Protein AF-A0A3M1T7G8-F1 (afdb_monomer_lite)

pLDDT: mean 71.87, std 20.93, range [31.81, 97.62]

Sequence (294 aa):
MRSPRRSRRKVFRPEETTWCVELLGERSGLFFYRYQRLRVERNGKRAWVREFSLRIDYDEDLRPTTKPRRLVRQRGRRLSPEEADAFWASLCALRLHRLADHQPCLDHVDPTALDPCRDAEGVPIAVLTGEEGPACLTLRAGRTGQGPQKRIVVERFRSPGPLRSTRKAPLASAVALIEPGLREAAAFNYRRSRPFLDTSAEFERLKRLNFLNLREFERRSLEALGALRDPAAVPFLTAELFAPDPQVRLQALEGLARIGYGPAASDVELVIDDEDPEVRERAREVLELLSDRV

Structure (mmCIF, N/CA/C/O backbone):
data_AF-A0A3M1T7G8-F1
#
_entry.id   AF-A0A3M1T7G8-F1
#
loop_
_atom_site.group_PDB
_atom_site.id
_atom_site.type_symbol
_atom_site.label_atom_id
_atom_site.label_alt_id
_atom_site.label_comp_id
_atom_site.label_asym_id
_atom_site.label_entity_id
_atom_site.label_seq_id
_atom_site.pdbx_PDB_ins_code
_atom_site.Cartn_x
_atom_site.Cartn_y
_atom_site.Cartn_z
_atom_site.occupancy
_atom_site.B_iso_or_equiv
_atom_site.auth_seq_id
_atom_site.auth_comp_id
_atom_site.auth_asym_id
_atom_site.auth_atom_id
_atom_site.pdbx_PDB_model_num
ATOM 1 N N . MET A 1 1 ? -53.310 11.570 2.479 1.00 36.12 1 MET A N 1
ATOM 2 C CA . MET A 1 1 ? -51.872 11.794 2.753 1.00 36.12 1 MET A CA 1
ATOM 3 C C . MET A 1 1 ? -51.358 10.686 3.666 1.00 36.12 1 MET A C 1
ATOM 5 O O . MET A 1 1 ? -51.711 10.664 4.836 1.00 36.12 1 MET A O 1
ATOM 9 N N . ARG A 1 2 ? -50.601 9.714 3.138 1.00 33.09 2 ARG A N 1
ATOM 10 C CA . ARG A 1 2 ? -49.918 8.694 3.953 1.00 33.09 2 ARG A CA 1
ATOM 11 C C . ARG A 1 2 ? -48.498 9.185 4.226 1.00 33.09 2 ARG A C 1
ATOM 13 O O . ARG A 1 2 ? -47.730 9.366 3.288 1.00 33.09 2 ARG A O 1
ATOM 20 N N . SER A 1 3 ? -48.169 9.427 5.491 1.00 31.92 3 SER A N 1
ATOM 21 C CA . SER A 1 3 ? -46.819 9.797 5.925 1.00 31.92 3 SER A CA 1
ATOM 22 C C . SER A 1 3 ? -45.811 8.709 5.519 1.00 31.92 3 SER A C 1
ATOM 24 O O . SER A 1 3 ? -46.122 7.522 5.677 1.00 31.92 3 SER A O 1
ATOM 26 N N . PRO A 1 4 ? -44.605 9.051 5.030 1.00 38.22 4 PRO A N 1
ATOM 27 C CA . PRO A 1 4 ? -43.628 8.038 4.673 1.00 38.22 4 PRO A CA 1
ATOM 28 C C . PRO A 1 4 ? -43.104 7.390 5.955 1.00 38.22 4 PRO A C 1
ATOM 30 O O . PRO A 1 4 ? -42.576 8.063 6.845 1.00 38.22 4 PRO A O 1
ATOM 33 N N . ARG A 1 5 ? -43.254 6.065 6.058 1.00 36.28 5 ARG A N 1
ATOM 34 C CA . ARG A 1 5 ? -42.622 5.253 7.101 1.00 36.28 5 ARG A CA 1
ATOM 35 C C . ARG A 1 5 ? -41.110 5.464 7.010 1.00 36.28 5 ARG A C 1
ATOM 37 O O . ARG A 1 5 ? -40.461 4.909 6.128 1.00 36.28 5 ARG A O 1
ATOM 44 N N . ARG A 1 6 ? -40.543 6.252 7.932 1.00 36.59 6 ARG A N 1
ATOM 45 C CA . ARG A 1 6 ? -39.097 6.281 8.184 1.00 36.59 6 ARG A CA 1
ATOM 46 C C . ARG A 1 6 ? -38.661 4.854 8.504 1.00 36.59 6 ARG A C 1
ATOM 48 O O . ARG A 1 6 ? -38.905 4.360 9.603 1.00 36.59 6 ARG A O 1
ATOM 55 N N . SER A 1 7 ? -38.048 4.196 7.523 1.00 35.84 7 SER A N 1
ATOM 56 C CA . SER A 1 7 ? -37.282 2.971 7.715 1.00 35.84 7 SER A CA 1
ATOM 57 C C . SER A 1 7 ? -36.349 3.188 8.909 1.00 35.84 7 SER A C 1
ATOM 59 O O . SER A 1 7 ? -35.447 4.028 8.865 1.00 35.84 7 SER A O 1
ATOM 61 N N . ARG A 1 8 ? -36.619 2.499 10.027 1.00 36.28 8 ARG A N 1
ATOM 62 C CA . ARG A 1 8 ? -35.709 2.448 11.175 1.00 36.28 8 ARG A CA 1
ATOM 63 C C . ARG A 1 8 ? -34.457 1.707 10.702 1.00 36.28 8 ARG A C 1
ATOM 65 O O . ARG A 1 8 ? -34.375 0.490 10.843 1.00 36.28 8 ARG A O 1
ATOM 72 N N . ARG A 1 9 ? -33.498 2.432 10.112 1.00 37.41 9 ARG A N 1
ATOM 73 C CA . ARG A 1 9 ? -32.144 1.927 9.844 1.00 37.41 9 ARG A CA 1
ATOM 74 C C . ARG A 1 9 ? -31.623 1.332 11.159 1.00 37.41 9 ARG A C 1
ATOM 76 O O . ARG A 1 9 ? -31.528 2.049 12.155 1.00 37.41 9 ARG A O 1
ATOM 83 N N . LYS A 1 10 ? -31.362 0.017 11.185 1.00 38.38 10 LYS A N 1
ATOM 84 C CA . LYS A 1 10 ? -30.794 -0.686 12.346 1.00 38.38 10 LYS A CA 1
ATOM 85 C C . LYS A 1 10 ? -29.513 0.045 12.759 1.00 38.38 10 LYS A C 1
ATOM 87 O O . LYS A 1 10 ? -28.545 0.078 12.006 1.00 38.38 10 LYS A O 1
ATOM 92 N N . VAL A 1 11 ? -29.533 0.684 13.928 1.00 41.97 11 VAL A N 1
ATOM 93 C CA . VAL A 1 11 ? -28.362 1.362 14.494 1.00 41.97 11 VAL A CA 1
ATOM 94 C C . VAL A 1 11 ? -27.320 0.288 14.788 1.00 41.97 11 VAL A C 1
ATOM 96 O O . VAL A 1 11 ? -27.595 -0.636 15.549 1.00 41.97 11 VAL A O 1
ATOM 99 N N . PHE A 1 12 ? -26.144 0.394 14.169 1.00 41.00 12 PHE A N 1
ATOM 100 C CA . PHE A 1 12 ? -25.001 -0.467 14.462 1.00 41.00 12 PHE A CA 1
ATOM 101 C C . PHE A 1 12 ? -24.654 -0.341 15.954 1.00 41.00 12 PHE A C 1
ATOM 103 O O . PHE A 1 12 ? -24.199 0.712 16.400 1.00 41.00 12 PHE A O 1
ATOM 110 N N . ARG A 1 13 ? -24.929 -1.397 16.725 1.00 48.00 13 ARG A N 1
ATOM 111 C CA . ARG A 1 13 ? -24.520 -1.563 18.122 1.00 48.00 13 ARG A CA 1
ATOM 112 C C . ARG A 1 13 ? -23.612 -2.791 18.168 1.00 48.00 13 ARG A C 1
ATOM 114 O O . ARG A 1 13 ? -24.138 -3.897 18.261 1.00 48.00 13 ARG A O 1
ATOM 121 N N . PRO A 1 14 ? -22.289 -2.648 18.002 1.00 51.44 14 PRO A N 1
ATOM 122 C CA . PRO A 1 14 ? -21.410 -3.769 18.285 1.00 51.44 14 PRO A CA 1
ATOM 123 C C . PRO A 1 14 ? -21.582 -4.111 19.765 1.00 51.44 14 PRO A C 1
ATOM 125 O O . PRO A 1 14 ? -21.758 -3.214 20.590 1.00 51.44 14 PRO A O 1
ATOM 128 N N . GLU A 1 15 ? -21.575 -5.397 20.098 1.00 54.56 15 GLU A N 1
ATOM 129 C CA . GLU A 1 15 ? -21.442 -5.821 21.490 1.00 54.56 15 GLU A CA 1
ATOM 130 C C . GLU A 1 15 ? -20.214 -5.095 22.063 1.00 54.56 15 GLU A C 1
ATOM 132 O O . GLU A 1 15 ? -19.133 -5.182 21.476 1.00 54.56 15 GLU A O 1
ATOM 137 N N . GLU A 1 16 ? -20.374 -4.326 23.149 1.00 57.41 16 GLU A N 1
ATOM 138 C CA . GLU A 1 16 ? -19.364 -3.373 23.667 1.00 57.41 16 GLU A CA 1
ATOM 139 C C . GLU A 1 16 ? -17.980 -4.011 23.893 1.00 57.41 16 GLU A C 1
ATOM 141 O O . GLU A 1 16 ? -16.946 -3.339 23.922 1.00 57.41 16 GLU A O 1
ATOM 146 N N . THR A 1 17 ? -17.953 -5.338 23.989 1.00 62.91 17 THR A N 1
ATOM 147 C CA . THR A 1 17 ? -16.773 -6.146 24.240 1.00 62.91 17 THR A CA 1
ATOM 148 C C . THR A 1 17 ? -16.073 -6.689 22.993 1.00 62.91 17 THR A C 1
ATOM 150 O O . THR A 1 17 ? -14.941 -7.142 23.132 1.00 62.91 17 THR A O 1
ATOM 153 N N . THR A 1 18 ? -16.673 -6.684 21.795 1.00 74.19 18 THR A N 1
ATOM 154 C CA . THR A 1 18 ? -16.022 -7.257 20.597 1.00 74.19 18 THR A CA 1
ATOM 155 C C . THR A 1 18 ? -16.211 -6.402 19.351 1.00 74.19 18 THR A C 1
ATOM 157 O O . THR A 1 18 ? -17.294 -6.349 18.765 1.00 74.19 18 THR A O 1
ATOM 160 N N . TRP A 1 19 ? -15.123 -5.779 18.903 1.00 76.38 19 TRP A N 1
ATOM 161 C CA . TRP A 1 19 ? -15.112 -4.921 17.724 1.00 76.38 19 TRP A CA 1
ATOM 162 C C . TRP A 1 19 ? -13.719 -4.833 17.100 1.00 76.38 19 TRP A C 1
ATOM 164 O O . TRP A 1 19 ? -12.698 -5.032 17.757 1.00 76.38 19 TRP A O 1
ATOM 174 N N . CYS A 1 20 ? -13.682 -4.502 15.813 1.00 78.69 20 CYS A N 1
ATOM 175 C CA . CYS A 1 20 ? -12.462 -4.148 15.095 1.00 78.69 20 CYS A CA 1
ATOM 176 C C . CYS A 1 20 ? -12.681 -2.827 14.368 1.00 78.69 20 CYS A C 1
ATOM 178 O O . CYS A 1 20 ? -13.705 -2.637 13.707 1.00 78.69 20 CYS A O 1
ATOM 180 N N . VAL A 1 21 ? -11.694 -1.947 14.495 1.00 76.62 21 VAL A N 1
ATOM 181 C CA . VAL A 1 21 ? -11.616 -0.648 13.849 1.00 76.62 21 VAL A CA 1
ATOM 182 C C . VAL A 1 21 ? -10.335 -0.607 13.031 1.00 76.62 21 VAL A C 1
ATOM 184 O O . VAL A 1 21 ? -9.241 -0.663 13.587 1.00 76.62 21 VAL A O 1
ATOM 187 N N . GLU A 1 22 ? -10.459 -0.509 11.714 1.00 75.19 22 GLU A N 1
ATOM 188 C CA . GLU A 1 22 ? -9.316 -0.243 10.835 1.00 75.19 22 GLU A CA 1
ATOM 189 C C . GLU A 1 22 ? -9.391 1.195 10.346 1.00 75.19 22 GLU A C 1
ATOM 191 O O . GLU A 1 22 ? -10.436 1.618 9.864 1.00 75.19 22 GLU A O 1
ATOM 196 N N . LEU A 1 23 ? -8.289 1.922 10.491 1.00 75.12 23 LEU A N 1
ATOM 197 C CA . LEU A 1 23 ? -8.084 3.283 10.023 1.00 75.12 23 LEU A CA 1
ATOM 198 C C . LEU A 1 23 ? -6.926 3.254 9.039 1.00 75.12 23 LEU A C 1
ATOM 200 O O . LEU A 1 23 ? -5.806 2.900 9.413 1.00 75.12 23 LEU A O 1
ATOM 204 N N . LEU A 1 24 ? -7.201 3.599 7.791 1.00 74.62 24 LEU A N 1
ATOM 205 C CA . LEU A 1 24 ? -6.161 3.787 6.784 1.00 74.62 24 LEU A CA 1
ATOM 206 C C . LEU A 1 24 ? -5.876 5.280 6.646 1.00 74.62 24 LEU A C 1
ATOM 208 O O . LEU A 1 24 ? -6.757 6.090 6.908 1.00 74.62 24 LEU A O 1
ATOM 212 N N . GLY A 1 25 ? -4.657 5.645 6.283 1.00 73.25 25 GLY A N 1
ATOM 213 C CA . GLY A 1 25 ? -4.268 7.026 6.057 1.00 73.25 25 GLY A CA 1
ATOM 214 C C . GLY A 1 25 ? -3.110 7.092 5.079 1.00 73.25 25 GLY A C 1
ATOM 215 O O . GLY A 1 25 ? -2.136 6.352 5.209 1.00 73.25 25 GLY A O 1
ATOM 216 N N . GLU A 1 26 ? -3.218 7.995 4.119 1.00 72.75 26 GLU A N 1
ATOM 217 C CA . GLU A 1 26 ? -2.236 8.197 3.064 1.00 72.75 26 GLU A CA 1
ATOM 218 C C . GLU A 1 26 ? -1.839 9.668 3.018 1.00 72.75 26 GLU A C 1
ATOM 220 O O . GLU A 1 26 ? -2.679 10.565 3.112 1.00 72.75 26 GLU A O 1
ATOM 225 N N . ARG A 1 27 ? -0.534 9.921 2.945 1.00 72.62 27 ARG A N 1
ATOM 226 C CA . ARG A 1 27 ? 0.031 11.264 2.868 1.00 72.62 27 ARG A CA 1
ATOM 227 C C . ARG A 1 27 ? 1.165 11.258 1.867 1.00 72.62 27 ARG A C 1
ATOM 229 O O . ARG A 1 27 ? 2.141 10.534 2.057 1.00 72.62 27 ARG A O 1
ATOM 236 N N . SER A 1 28 ? 1.056 12.106 0.864 1.00 72.44 28 SER A N 1
ATOM 237 C CA . SER A 1 28 ? 2.130 12.402 -0.068 1.00 72.44 28 SER A CA 1
ATOM 238 C C . SER A 1 28 ? 2.531 13.865 0.078 1.00 72.44 28 SER A C 1
ATOM 240 O O . SER A 1 28 ? 1.752 14.725 0.485 1.00 72.44 28 SER A O 1
ATOM 242 N N . GLY A 1 29 ? 3.793 14.136 -0.192 1.00 71.56 29 GLY A N 1
ATOM 243 C CA . GLY A 1 29 ? 4.337 15.470 -0.360 1.00 71.56 29 GLY A CA 1
ATOM 244 C C . GLY A 1 29 ? 5.420 15.415 -1.425 1.00 71.56 29 GLY A C 1
ATOM 245 O O . GLY A 1 29 ? 5.751 14.340 -1.918 1.00 71.56 29 GLY A O 1
ATOM 246 N N . LEU A 1 30 ? 6.007 16.567 -1.745 1.00 74.69 30 LEU A N 1
ATOM 247 C CA . LEU A 1 30 ? 6.987 16.681 -2.831 1.00 74.69 30 LEU A CA 1
ATOM 248 C C . LEU A 1 30 ? 8.149 15.672 -2.724 1.00 74.69 30 LEU A C 1
ATOM 250 O O . LEU A 1 30 ? 8.584 15.133 -3.731 1.00 74.69 30 LEU A O 1
ATOM 254 N N . PHE A 1 31 ? 8.605 15.383 -1.500 1.00 83.94 31 PHE A N 1
ATOM 255 C CA . PHE A 1 31 ? 9.757 14.510 -1.235 1.00 83.94 31 PHE A CA 1
ATOM 256 C C . PHE A 1 31 ? 9.443 13.338 -0.311 1.00 83.94 31 PHE A C 1
ATOM 258 O O . PHE A 1 31 ? 10.353 12.731 0.258 1.00 83.94 31 PHE A O 1
ATOM 265 N N . PHE A 1 32 ? 8.168 13.005 -0.109 1.00 84.88 32 PHE A N 1
ATOM 266 C CA . PHE A 1 32 ? 7.839 11.824 0.680 1.00 84.88 32 PHE A CA 1
ATOM 267 C C . PHE A 1 32 ? 6.486 11.229 0.323 1.00 84.88 32 PHE A C 1
ATOM 269 O O . PHE A 1 32 ? 5.533 11.914 -0.038 1.00 84.88 32 PHE A O 1
ATOM 276 N N . TYR A 1 33 ? 6.390 9.936 0.573 1.00 86.12 33 TYR A N 1
ATOM 277 C CA . TYR A 1 33 ? 5.164 9.179 0.609 1.00 86.12 33 TYR A CA 1
ATOM 278 C C . TYR A 1 33 ? 5.061 8.439 1.942 1.00 86.12 33 TYR A C 1
ATOM 280 O O . TYR A 1 33 ? 6.033 7.867 2.448 1.00 86.12 33 TYR A O 1
ATOM 288 N N . ARG A 1 34 ? 3.869 8.437 2.533 1.00 84.31 34 ARG A N 1
ATOM 289 C CA . ARG A 1 34 ? 3.562 7.653 3.722 1.00 84.31 34 ARG A CA 1
ATOM 290 C C . ARG A 1 34 ? 2.154 7.091 3.646 1.00 84.31 34 ARG A C 1
ATOM 292 O O . ARG A 1 34 ? 1.178 7.829 3.739 1.00 84.31 34 ARG A O 1
ATOM 299 N N . TYR A 1 35 ? 2.079 5.772 3.681 1.00 85.44 35 TYR A N 1
ATOM 300 C CA . TYR A 1 35 ? 0.870 5.045 4.021 1.00 85.44 35 TYR A CA 1
ATOM 301 C C . TYR A 1 35 ? 0.940 4.550 5.468 1.00 85.44 35 TYR A C 1
ATOM 303 O O . TYR A 1 35 ? 1.995 4.151 5.982 1.00 85.44 35 TYR A O 1
ATOM 311 N N . GLN A 1 36 ? -0.195 4.602 6.151 1.00 82.19 36 GLN A N 1
ATOM 312 C CA . GLN A 1 36 ? -0.376 4.149 7.518 1.00 82.19 36 GLN A CA 1
ATOM 313 C C . GLN A 1 36 ? -1.685 3.372 7.618 1.00 82.19 36 GLN A C 1
ATOM 315 O O . GLN A 1 36 ? -2.751 3.867 7.268 1.00 82.19 36 GLN A O 1
ATOM 320 N N . ARG A 1 37 ? -1.615 2.179 8.197 1.00 85.19 37 ARG A N 1
ATOM 321 C CA . ARG A 1 37 ? -2.776 1.430 8.656 1.00 85.19 37 ARG A CA 1
ATOM 322 C C . ARG A 1 37 ? -2.703 1.232 10.152 1.00 85.19 37 ARG A C 1
ATOM 324 O O . ARG A 1 37 ? -1.784 0.588 10.649 1.00 85.19 37 ARG A O 1
ATOM 331 N N . LEU A 1 38 ? -3.724 1.701 10.849 1.00 82.56 38 LEU A N 1
ATOM 332 C CA . LEU A 1 38 ? -3.941 1.453 12.261 1.00 82.56 38 LEU A CA 1
ATOM 333 C C . LEU A 1 38 ? -5.126 0.502 12.429 1.00 82.56 38 LEU A C 1
ATOM 335 O O . LEU A 1 38 ? -6.242 0.808 12.021 1.00 82.56 38 LEU A O 1
ATOM 339 N N . ARG A 1 39 ? -4.900 -0.652 13.045 1.00 85.25 39 ARG A N 1
ATOM 340 C CA . ARG A 1 39 ? -5.943 -1.629 13.362 1.00 85.25 39 ARG A CA 1
ATOM 341 C C . ARG A 1 39 ? -6.072 -1.753 14.870 1.00 85.25 39 ARG A C 1
ATOM 343 O O . ARG A 1 39 ? -5.137 -2.199 15.532 1.00 85.25 39 ARG A O 1
ATOM 350 N N . VAL A 1 40 ? -7.222 -1.352 15.395 1.00 85.81 40 VAL A N 1
ATOM 351 C CA . VAL A 1 40 ? -7.576 -1.416 16.814 1.00 85.81 40 VAL A CA 1
ATOM 352 C C . VAL A 1 40 ? -8.640 -2.481 16.990 1.00 85.81 40 VAL A C 1
ATOM 354 O O . VAL A 1 40 ? -9.692 -2.428 16.359 1.00 85.81 40 VAL A O 1
ATOM 357 N N . GLU A 1 41 ? -8.374 -3.461 17.838 1.00 86.38 41 GLU A N 1
ATOM 358 C CA . GLU A 1 41 ? -9.268 -4.597 18.027 1.00 86.38 41 GLU A CA 1
ATOM 359 C C . GLU A 1 41 ? -9.523 -4.822 19.505 1.00 86.38 41 GLU A C 1
ATOM 361 O O . GLU A 1 41 ? -8.607 -4.732 20.324 1.00 86.38 41 GLU A O 1
ATOM 366 N N . ARG A 1 42 ? -10.765 -5.171 19.828 1.00 84.94 42 ARG A N 1
ATOM 367 C CA . ARG A 1 42 ? -11.187 -5.613 21.150 1.00 84.94 42 ARG A CA 1
ATOM 368 C C . ARG A 1 42 ? -11.903 -6.950 21.040 1.00 84.94 42 ARG A C 1
ATOM 370 O O . ARG A 1 42 ? -12.743 -7.146 20.165 1.00 84.94 42 ARG A O 1
ATOM 377 N N . ASN A 1 43 ? -11.573 -7.864 21.945 1.00 85.06 43 ASN A N 1
ATOM 378 C CA . ASN A 1 43 ? -12.248 -9.142 22.138 1.00 85.06 43 ASN A CA 1
ATOM 379 C C . ASN A 1 43 ? -12.362 -9.422 23.642 1.00 85.06 43 ASN A C 1
ATOM 381 O O . ASN A 1 43 ? -11.381 -9.761 24.317 1.00 85.06 43 ASN A O 1
ATOM 385 N N . GLY A 1 44 ? -13.559 -9.237 24.188 1.00 80.62 44 GLY A N 1
ATOM 386 C CA . GLY A 1 44 ? -13.792 -9.262 25.624 1.00 80.62 44 GLY A CA 1
ATOM 387 C C . GLY A 1 44 ? -13.029 -8.146 26.346 1.00 80.62 44 GLY A C 1
ATOM 388 O O . GLY A 1 44 ? -13.111 -6.961 26.019 1.00 80.62 44 GLY A O 1
ATOM 389 N N . LYS A 1 45 ? -12.235 -8.563 27.337 1.00 80.38 45 LYS A N 1
ATOM 390 C CA . LYS A 1 45 ? -11.351 -7.697 28.137 1.00 80.38 45 LYS A CA 1
ATOM 391 C C . LYS A 1 45 ? -9.992 -7.424 27.478 1.00 80.38 45 LYS A C 1
ATOM 393 O O . LYS A 1 45 ? -9.155 -6.742 28.062 1.00 80.38 45 LYS A O 1
ATOM 398 N N . ARG A 1 46 ? -9.711 -8.022 26.316 1.00 85.31 46 ARG A N 1
ATOM 399 C CA . ARG A 1 46 ? -8.428 -7.863 25.620 1.00 85.31 46 ARG A CA 1
ATOM 400 C C . ARG A 1 46 ? -8.602 -6.866 24.488 1.00 85.31 46 ARG A C 1
ATOM 402 O O . ARG A 1 46 ? -9.465 -7.069 23.642 1.00 85.31 46 ARG A O 1
ATOM 409 N N . ALA A 1 47 ? -7.757 -5.844 24.457 1.00 88.44 47 ALA A N 1
ATOM 410 C CA . ALA A 1 47 ? -7.691 -4.891 23.363 1.00 88.44 47 ALA A CA 1
ATOM 411 C C . ALA A 1 47 ? -6.240 -4.672 22.935 1.00 88.44 47 ALA A C 1
ATOM 413 O O . ALA A 1 47 ? -5.321 -4.718 23.757 1.00 88.44 47 ALA A O 1
ATOM 414 N N . TRP A 1 48 ? -6.021 -4.467 21.644 1.00 89.31 48 TRP A N 1
ATOM 415 C CA . TRP A 1 48 ? -4.708 -4.161 21.094 1.00 89.31 48 TRP A CA 1
ATOM 416 C C . TRP A 1 48 ? -4.831 -3.227 19.905 1.00 89.31 48 TRP A C 1
ATOM 418 O O . TRP A 1 48 ? -5.862 -3.150 19.240 1.00 89.31 48 TRP A O 1
ATOM 428 N N . VAL A 1 49 ? -3.733 -2.542 19.625 1.00 88.19 49 VAL A N 1
ATOM 429 C CA . VAL A 1 49 ? -3.561 -1.741 18.424 1.00 88.19 49 VAL A CA 1
ATOM 430 C C . VAL A 1 49 ? -2.325 -2.223 17.675 1.00 88.19 49 VAL A C 1
ATOM 432 O O . VAL A 1 49 ? -1.306 -2.554 18.287 1.00 88.19 49 VAL A O 1
ATOM 435 N N . ARG A 1 50 ? -2.428 -2.285 16.348 1.00 87.31 50 ARG A N 1
ATOM 436 C CA . ARG A 1 50 ? -1.338 -2.590 15.419 1.00 87.31 50 ARG A CA 1
ATOM 437 C C . ARG A 1 50 ? -1.238 -1.484 14.381 1.00 87.31 50 ARG A C 1
ATOM 439 O O . ARG A 1 50 ? -2.248 -1.081 13.815 1.00 87.31 50 ARG A O 1
ATOM 446 N N . GLU A 1 51 ? -0.026 -1.020 14.135 1.00 86.94 51 GLU A N 1
ATOM 447 C CA . GLU A 1 51 ? 0.315 -0.076 13.078 1.00 86.94 51 GLU A CA 1
ATOM 448 C C . GLU A 1 51 ? 1.151 -0.805 12.026 1.00 86.94 51 GLU A C 1
ATOM 450 O O . GLU A 1 51 ? 2.157 -1.428 12.364 1.00 86.94 51 GLU A O 1
ATOM 455 N N . PHE A 1 52 ? 0.757 -0.684 10.763 1.00 89.12 52 PHE A N 1
ATOM 456 C CA . PHE A 1 52 ? 1.625 -0.877 9.609 1.00 89.12 52 PHE A CA 1
ATOM 457 C C . PHE A 1 52 ? 1.887 0.496 8.991 1.00 89.12 52 PHE A C 1
ATOM 459 O O . PHE A 1 52 ? 0.959 1.289 8.838 1.00 89.12 52 PHE A O 1
ATOM 466 N N . SER A 1 53 ? 3.130 0.791 8.630 1.00 87.88 53 SER A N 1
ATOM 467 C CA . SER A 1 53 ? 3.463 1.997 7.883 1.00 87.88 53 SER A CA 1
ATOM 468 C C . SER A 1 53 ? 4.477 1.688 6.796 1.00 87.88 53 SER A C 1
ATOM 470 O O . SER A 1 53 ? 5.534 1.123 7.078 1.00 87.88 53 SER A O 1
ATOM 472 N N . LEU A 1 54 ? 4.140 2.109 5.581 1.00 90.44 54 LEU A N 1
ATOM 473 C CA . LEU A 1 54 ? 5.031 2.179 4.434 1.00 90.44 54 LEU A CA 1
ATOM 474 C C . LEU A 1 54 ? 5.473 3.638 4.293 1.00 90.44 54 LEU A C 1
ATOM 476 O O . LEU A 1 54 ? 4.626 4.532 4.267 1.00 90.44 54 LEU A O 1
ATOM 480 N N . ARG A 1 55 ? 6.781 3.891 4.251 1.00 91.12 55 ARG A N 1
ATOM 481 C CA . ARG A 1 55 ? 7.344 5.232 4.076 1.00 91.12 55 ARG A CA 1
ATOM 482 C C . ARG A 1 55 ? 8.446 5.209 3.032 1.00 91.12 55 ARG A C 1
ATOM 484 O O . ARG A 1 55 ? 9.352 4.386 3.129 1.00 91.12 55 ARG A O 1
ATOM 491 N N . ILE A 1 56 ? 8.381 6.159 2.109 1.00 92.25 56 ILE A N 1
ATOM 492 C CA . ILE A 1 56 ? 9.411 6.419 1.110 1.00 92.25 56 ILE A CA 1
ATOM 493 C C . ILE A 1 56 ? 9.715 7.914 1.164 1.00 92.25 56 ILE A C 1
ATOM 495 O O . ILE A 1 56 ? 8.813 8.741 1.147 1.00 92.25 56 ILE A O 1
ATOM 499 N N . ASP A 1 57 ? 10.982 8.246 1.308 1.00 92.81 57 ASP A N 1
ATOM 500 C CA . ASP A 1 57 ? 11.533 9.595 1.286 1.00 92.81 57 ASP A CA 1
ATOM 501 C C . ASP A 1 57 ? 12.383 9.715 0.014 1.00 92.81 57 ASP A C 1
ATOM 503 O O . ASP A 1 57 ? 13.049 8.741 -0.359 1.00 92.81 57 ASP A O 1
ATOM 507 N N . TYR A 1 58 ? 12.371 10.886 -0.617 1.00 91.88 58 TYR A N 1
ATOM 508 C CA . TYR A 1 58 ? 13.052 11.172 -1.881 1.00 91.88 58 TYR A CA 1
ATOM 509 C C . TYR A 1 58 ? 14.060 12.316 -1.722 1.00 91.88 58 TYR A C 1
ATOM 511 O O . TYR A 1 58 ? 13.961 13.102 -0.776 1.00 91.88 58 TYR A O 1
ATOM 519 N N . ASP A 1 59 ? 15.039 12.384 -2.619 1.00 93.31 59 ASP A N 1
ATOM 520 C CA . ASP A 1 59 ? 15.892 13.563 -2.800 1.00 93.31 59 ASP A CA 1
ATOM 521 C C . ASP A 1 59 ? 15.298 14.538 -3.838 1.00 93.31 59 ASP A C 1
ATOM 523 O O . ASP A 1 59 ? 14.160 14.378 -4.286 1.00 93.31 59 ASP A O 1
ATOM 527 N N . GLU A 1 60 ? 16.055 15.582 -4.182 1.00 92.38 60 GLU A N 1
ATOM 528 C CA . GLU A 1 60 ? 15.660 16.597 -5.168 1.00 92.38 60 GLU A CA 1
ATOM 529 C C . GLU A 1 60 ? 15.516 16.051 -6.597 1.00 92.38 60 GLU A C 1
ATOM 531 O O . GLU A 1 60 ? 14.735 16.596 -7.374 1.00 92.38 60 GLU A O 1
ATOM 536 N N . ASP A 1 61 ? 16.178 14.929 -6.897 1.00 89.06 61 ASP A N 1
ATOM 537 C CA . ASP A 1 61 ? 16.084 14.200 -8.166 1.00 89.06 61 ASP A CA 1
ATOM 538 C C . ASP A 1 61 ? 14.947 13.157 -8.155 1.00 89.06 61 ASP A C 1
ATOM 540 O O . ASP A 1 61 ? 14.848 12.326 -9.060 1.00 89.06 61 ASP A O 1
ATOM 544 N N . LEU A 1 62 ? 14.103 13.152 -7.114 1.00 83.44 62 LEU A N 1
ATOM 545 C CA . LEU A 1 62 ? 13.036 12.171 -6.888 1.00 83.44 62 LEU A CA 1
ATOM 546 C C . LEU A 1 62 ? 13.534 10.719 -6.788 1.00 83.44 62 LEU A C 1
ATOM 548 O O . LEU A 1 62 ? 12.778 9.773 -7.026 1.00 83.44 62 LEU A O 1
ATOM 552 N N . ARG A 1 63 ? 14.787 10.504 -6.377 1.00 86.50 63 ARG A N 1
ATOM 553 C CA . ARG A 1 63 ? 15.319 9.160 -6.130 1.00 86.50 63 ARG A CA 1
ATOM 554 C C . ARG A 1 63 ? 14.987 8.704 -4.707 1.00 86.50 63 ARG A C 1
ATOM 556 O O . ARG A 1 63 ? 15.153 9.477 -3.759 1.00 86.50 63 ARG A O 1
ATOM 563 N N . PRO A 1 64 ? 14.559 7.444 -4.498 1.00 88.56 64 PRO A N 1
ATOM 564 C CA . PRO A 1 64 ? 14.287 6.929 -3.158 1.00 88.56 64 PRO A CA 1
ATOM 565 C C . PRO A 1 64 ? 15.541 6.924 -2.271 1.00 88.56 64 PRO A C 1
ATOM 567 O O . PRO A 1 64 ? 16.509 6.213 -2.530 1.00 88.56 64 PRO A O 1
ATOM 570 N N . THR A 1 65 ? 15.501 7.651 -1.155 1.00 92.88 65 THR A N 1
ATOM 571 C CA . THR A 1 65 ? 16.588 7.712 -0.155 1.00 92.88 65 THR A CA 1
ATOM 572 C C . THR A 1 65 ? 16.309 6.852 1.080 1.00 92.88 65 THR A C 1
ATOM 574 O O . THR A 1 65 ? 17.160 6.671 1.964 1.00 92.88 65 THR A O 1
ATOM 577 N N . THR A 1 66 ? 15.104 6.283 1.177 1.00 90.38 66 THR A N 1
ATOM 578 C CA . THR A 1 66 ? 14.726 5.445 2.318 1.00 90.38 66 THR A CA 1
ATOM 579 C C . THR A 1 66 ? 15.484 4.126 2.323 1.00 90.38 66 THR A C 1
ATOM 581 O O . THR A 1 66 ? 15.370 3.302 1.425 1.00 90.38 66 THR A O 1
ATOM 584 N N . LYS A 1 67 ? 16.214 3.873 3.415 1.00 88.69 67 LYS A N 1
ATOM 585 C CA . LYS A 1 67 ? 16.899 2.589 3.626 1.00 88.69 67 LYS A CA 1
ATOM 586 C C . LYS A 1 67 ? 15.876 1.437 3.647 1.00 88.69 67 LYS A C 1
ATOM 588 O O . LYS A 1 67 ? 14.910 1.559 4.404 1.00 88.69 67 LYS A O 1
ATOM 593 N N . PRO A 1 68 ? 16.136 0.282 3.000 1.00 85.19 68 PRO A N 1
ATOM 594 C CA . PRO A 1 68 ? 15.209 -0.860 2.941 1.00 85.19 68 PRO A CA 1
ATOM 595 C C . PRO A 1 68 ? 14.590 -1.253 4.293 1.00 85.19 68 PRO A C 1
ATOM 597 O O . PRO A 1 68 ? 13.380 -1.378 4.441 1.00 85.19 68 PRO A O 1
ATOM 600 N N . ARG A 1 69 ? 15.407 -1.324 5.352 1.00 82.06 69 ARG A N 1
ATOM 601 C CA . ARG A 1 69 ? 14.953 -1.648 6.723 1.00 82.06 69 ARG A CA 1
ATOM 602 C C . ARG A 1 69 ? 14.015 -0.619 7.372 1.00 82.06 69 ARG A C 1
ATOM 604 O O . ARG A 1 69 ? 13.508 -0.861 8.462 1.00 82.06 69 ARG A O 1
ATOM 611 N N . ARG A 1 70 ? 13.899 0.582 6.801 1.00 85.56 70 ARG A N 1
ATOM 612 C CA . ARG A 1 70 ? 13.063 1.689 7.299 1.00 85.56 70 ARG A CA 1
ATOM 613 C C . ARG A 1 70 ? 11.814 1.910 6.456 1.00 85.56 70 ARG A C 1
ATOM 615 O O . ARG A 1 70 ? 10.949 2.647 6.924 1.00 85.56 70 ARG A O 1
ATOM 622 N N . LEU A 1 71 ? 11.755 1.275 5.288 1.00 89.06 71 LEU A N 1
ATOM 623 C CA . LEU A 1 71 ? 10.662 1.363 4.333 1.00 89.06 71 LEU A CA 1
ATOM 624 C C . LEU A 1 71 ? 9.354 0.877 4.961 1.00 89.06 71 LEU A C 1
ATOM 626 O O . LEU A 1 71 ? 8.351 1.582 4.922 1.00 89.06 71 LEU A O 1
ATOM 630 N N . VAL A 1 72 ? 9.406 -0.269 5.648 1.00 89.25 72 VAL A N 1
ATOM 631 C CA . VAL A 1 72 ? 8.289 -0.783 6.446 1.00 89.25 72 VAL A CA 1
ATOM 632 C C . VAL A 1 72 ? 8.570 -0.631 7.930 1.00 89.25 72 VAL A C 1
ATOM 634 O O . VAL A 1 72 ? 9.595 -1.086 8.448 1.00 89.25 72 VAL A O 1
ATOM 637 N N . ARG A 1 73 ? 7.606 -0.055 8.645 1.00 85.31 73 ARG A N 1
ATOM 638 C CA . ARG A 1 73 ? 7.557 -0.061 10.106 1.00 85.31 73 ARG A CA 1
ATOM 639 C C . ARG A 1 73 ? 6.276 -0.720 10.573 1.00 85.31 73 ARG A C 1
ATOM 641 O O . ARG A 1 73 ? 5.189 -0.334 10.160 1.00 85.31 73 ARG A O 1
ATOM 648 N N . GLN A 1 74 ? 6.417 -1.658 11.498 1.00 84.38 74 GLN A N 1
ATOM 649 C CA . GLN A 1 74 ? 5.291 -2.226 12.220 1.00 84.38 74 GLN A CA 1
ATOM 650 C C . GLN A 1 74 ? 5.431 -1.943 13.706 1.00 84.38 74 GLN A C 1
ATOM 652 O O . GLN A 1 74 ? 6.517 -2.076 14.275 1.00 84.38 74 GLN A O 1
ATOM 657 N N . ARG A 1 75 ? 4.326 -1.557 14.337 1.00 83.25 75 ARG A N 1
ATOM 658 C CA . ARG A 1 75 ? 4.256 -1.342 15.783 1.00 83.25 75 ARG A CA 1
ATOM 659 C C . ARG A 1 75 ? 3.003 -1.980 16.340 1.00 83.25 75 ARG A C 1
ATOM 661 O O . ARG A 1 75 ? 2.015 -2.169 15.636 1.00 83.25 75 ARG A O 1
ATOM 668 N N . GLY A 1 76 ? 3.017 -2.279 17.626 1.00 85.50 76 GLY A N 1
ATOM 669 C CA . GLY A 1 76 ? 1.807 -2.678 18.313 1.00 85.50 76 GLY A CA 1
ATOM 670 C C . GLY A 1 76 ? 1.932 -2.521 19.811 1.00 85.50 76 GLY A C 1
ATOM 671 O O . GLY A 1 76 ? 3.031 -2.474 20.360 1.00 85.50 76 GLY A O 1
ATOM 672 N N . ARG A 1 77 ? 0.783 -2.447 20.472 1.00 88.38 77 ARG A N 1
ATOM 673 C CA . ARG A 1 77 ? 0.704 -2.529 21.927 1.00 88.38 77 ARG A CA 1
ATOM 674 C C . ARG A 1 77 ? -0.645 -3.067 22.362 1.00 88.38 77 ARG A C 1
ATOM 676 O O . ARG A 1 77 ? -1.637 -2.978 21.636 1.00 88.38 77 ARG A O 1
ATOM 683 N N . ARG A 1 78 ? -0.672 -3.599 23.577 1.00 89.06 78 ARG A N 1
ATOM 684 C CA . ARG A 1 78 ? -1.917 -3.894 24.275 1.00 89.06 78 ARG A CA 1
ATOM 685 C C . ARG A 1 78 ? -2.508 -2.586 24.809 1.00 89.06 78 ARG A C 1
ATOM 687 O O . ARG A 1 78 ? -1.756 -1.713 25.238 1.00 89.06 78 ARG A O 1
ATOM 694 N N . LEU A 1 79 ? -3.829 -2.472 24.754 1.00 87.62 79 LEU A N 1
ATOM 695 C CA . LEU A 1 79 ? -4.582 -1.382 25.367 1.00 87.62 79 LEU A CA 1
ATOM 696 C C . LEU A 1 79 ? -5.149 -1.851 26.709 1.00 87.62 79 LEU A C 1
ATOM 698 O O . LEU A 1 79 ? -5.551 -3.019 26.838 1.00 87.62 79 LEU A O 1
ATOM 702 N N . SER A 1 80 ? -5.184 -0.958 27.697 1.00 87.50 80 SER A N 1
ATOM 703 C CA . SER A 1 80 ? -5.967 -1.187 28.912 1.00 87.50 80 SER A CA 1
ATOM 704 C C . SER A 1 80 ? -7.473 -1.176 28.586 1.00 87.50 80 SER A C 1
ATOM 706 O O . SER A 1 80 ? -7.873 -0.653 27.537 1.00 87.50 80 SER A O 1
ATOM 708 N N . PRO A 1 81 ? -8.334 -1.769 29.436 1.00 84.25 81 PRO A N 1
ATOM 709 C CA . PRO A 1 81 ? -9.783 -1.651 29.280 1.00 84.25 81 PRO A CA 1
ATOM 710 C C . PRO A 1 81 ? -10.243 -0.191 29.169 1.00 84.25 81 PRO A C 1
ATOM 712 O O . PRO A 1 81 ? -11.014 0.127 28.270 1.00 84.25 81 PRO A O 1
ATOM 715 N N . GLU A 1 82 ? -9.686 0.698 29.993 1.00 85.94 82 GLU A N 1
ATOM 716 C CA . GLU A 1 82 ? -10.021 2.125 30.041 1.00 85.94 82 GLU A CA 1
ATOM 717 C C . GLU A 1 82 ? -9.620 2.847 28.747 1.00 85.94 82 GLU A C 1
ATOM 719 O O . GLU A 1 82 ? -10.398 3.635 28.213 1.00 85.94 82 GLU A O 1
ATOM 724 N N . GLU A 1 83 ? -8.438 2.550 28.193 1.00 87.81 83 GLU A N 1
ATOM 725 C CA . GLU A 1 83 ? -8.008 3.090 26.895 1.00 87.81 83 GLU A CA 1
ATOM 726 C C . GLU A 1 83 ? -8.928 2.627 25.757 1.00 87.81 83 GLU A C 1
ATOM 728 O O . GLU A 1 83 ? -9.282 3.414 24.875 1.00 87.81 83 GLU A O 1
ATOM 733 N N . ALA A 1 84 ? -9.330 1.352 25.770 1.00 85.62 84 ALA A N 1
ATOM 734 C CA . ALA A 1 84 ? -10.230 0.791 24.767 1.00 85.62 84 ALA A CA 1
ATOM 735 C C . ALA A 1 84 ? -11.644 1.387 24.869 1.00 85.62 84 ALA A C 1
ATOM 737 O O . ALA A 1 84 ? -12.248 1.700 23.840 1.00 85.62 84 ALA A O 1
ATOM 738 N N . ASP A 1 85 ? -12.151 1.574 26.090 1.00 84.06 85 ASP A N 1
ATOM 739 C CA . ASP A 1 85 ? -13.434 2.222 26.366 1.00 84.06 85 ASP A CA 1
ATOM 740 C C . ASP A 1 85 ? -13.411 3.693 25.929 1.00 84.06 85 ASP A C 1
ATOM 742 O O . ASP A 1 85 ? -14.314 4.135 25.218 1.00 84.06 85 ASP A O 1
ATOM 746 N N . ALA A 1 86 ? -12.352 4.438 26.263 1.00 85.94 86 ALA A N 1
ATOM 747 C CA . ALA A 1 86 ? -12.188 5.836 25.865 1.00 85.94 86 ALA A CA 1
ATOM 748 C C . ALA A 1 86 ? -12.101 6.001 24.340 1.00 85.94 86 ALA A C 1
ATOM 750 O O . ALA A 1 86 ? -12.754 6.881 23.768 1.00 85.94 86 ALA A O 1
ATOM 751 N N . PHE A 1 87 ? -11.344 5.133 23.662 1.00 85.00 87 PHE A N 1
ATOM 752 C CA . PHE A 1 87 ? -11.264 5.118 22.201 1.00 85.00 87 PHE A CA 1
ATOM 753 C C . PHE A 1 87 ? -12.632 4.837 21.566 1.00 85.00 87 PHE A C 1
ATOM 755 O O . PHE A 1 87 ? -13.070 5.566 20.673 1.00 85.00 87 PHE A O 1
ATOM 762 N N . TRP A 1 88 ? -13.346 3.822 22.062 1.00 81.00 88 TRP A N 1
ATOM 763 C CA . TRP A 1 88 ? -14.671 3.466 21.558 1.00 81.00 88 TRP A CA 1
ATOM 764 C C . TRP A 1 88 ? -15.711 4.569 21.801 1.00 81.00 88 TRP A C 1
ATOM 766 O O . TRP A 1 88 ? -16.491 4.906 20.904 1.00 81.00 88 TRP A O 1
ATOM 776 N N . ALA A 1 89 ? -15.692 5.188 22.983 1.00 81.00 89 ALA A N 1
ATOM 777 C CA . ALA A 1 89 ? -16.548 6.320 23.321 1.00 81.00 89 ALA A CA 1
ATOM 778 C C . ALA A 1 89 ? -16.273 7.527 22.412 1.00 81.00 89 ALA A C 1
ATOM 780 O O . ALA A 1 89 ? -17.218 8.154 21.925 1.00 81.00 89 ALA A O 1
ATOM 781 N N . SER A 1 90 ? -14.998 7.810 22.118 1.00 79.50 90 SER A N 1
ATOM 782 C CA . SER A 1 90 ? -14.597 8.859 21.175 1.00 79.50 90 SER A CA 1
ATOM 783 C C . SER A 1 90 ? -15.193 8.617 19.787 1.00 79.50 90 SER A C 1
ATOM 785 O O . SER A 1 90 ? -15.840 9.508 19.239 1.00 79.50 90 SER A O 1
ATOM 787 N N . LEU A 1 91 ? -15.093 7.388 19.262 1.00 75.88 91 LEU A N 1
ATOM 788 C CA . LEU A 1 91 ? -15.708 7.005 17.985 1.00 75.88 91 LEU A CA 1
ATOM 789 C C . LEU A 1 91 ? -17.238 7.130 18.002 1.00 75.88 91 LEU A C 1
ATOM 791 O O . LEU A 1 91 ? -17.829 7.636 17.047 1.00 75.88 91 LEU A O 1
ATOM 795 N N . CYS A 1 92 ? -17.899 6.719 19.086 1.00 74.50 92 CYS A N 1
ATOM 796 C CA . CYS A 1 92 ? -19.348 6.872 19.235 1.00 74.50 92 CYS A CA 1
ATOM 797 C C . CYS A 1 92 ? -19.776 8.349 19.229 1.00 74.50 92 CYS A C 1
ATOM 799 O O . CYS A 1 92 ? -20.775 8.703 18.591 1.00 74.50 92 CYS A O 1
ATOM 801 N N . ALA A 1 93 ? -18.999 9.220 19.882 1.00 73.88 93 ALA A N 1
ATOM 802 C CA . ALA A 1 93 ? -19.248 10.658 19.940 1.00 73.88 93 ALA A CA 1
ATOM 803 C C . ALA A 1 93 ? -19.173 11.333 18.561 1.00 73.88 93 ALA A C 1
ATOM 805 O O . ALA A 1 93 ? -19.875 12.319 18.330 1.00 73.88 93 ALA A O 1
ATOM 806 N N . LEU A 1 94 ? -18.426 10.756 17.610 1.00 67.38 94 LEU A N 1
ATOM 807 C CA . LEU A 1 94 ? -18.387 11.228 16.219 1.00 67.38 94 LEU A CA 1
ATOM 808 C C . LEU A 1 94 ? -19.727 11.094 15.497 1.00 67.38 94 LEU A C 1
ATOM 810 O O . LEU A 1 94 ? -19.877 11.615 14.395 1.00 67.38 94 LEU A O 1
ATOM 814 N N . ARG A 1 95 ? -20.694 10.367 16.079 1.00 64.38 95 ARG A N 1
ATOM 815 C CA . ARG A 1 95 ? -21.948 9.997 15.418 1.00 64.38 95 ARG A CA 1
ATOM 816 C C . ARG A 1 95 ? -21.653 9.457 14.019 1.00 64.38 95 ARG A C 1
ATOM 818 O O . ARG A 1 95 ? -22.231 9.923 13.047 1.00 64.38 95 ARG A O 1
ATOM 825 N N . LEU A 1 96 ? -20.784 8.447 13.920 1.00 54.50 96 LEU A N 1
ATOM 826 C CA . LEU A 1 96 ? -20.349 7.822 12.656 1.00 54.50 96 LEU A CA 1
ATOM 827 C C . LEU A 1 96 ? -21.509 7.441 11.710 1.00 54.50 96 LEU A C 1
ATOM 829 O O . LEU A 1 96 ? -21.348 7.390 10.497 1.00 54.50 96 LEU A O 1
ATOM 833 N N . HIS A 1 97 ? -22.709 7.202 12.248 1.00 50.91 97 HIS A N 1
ATOM 834 C CA . HIS A 1 97 ? -23.924 6.995 11.457 1.00 50.91 97 HIS A CA 1
ATOM 835 C C . HIS A 1 97 ? -24.408 8.239 10.689 1.00 50.91 97 HIS A C 1
ATOM 837 O O . HIS A 1 97 ? -24.996 8.050 9.636 1.00 50.91 97 HIS A O 1
ATOM 843 N N . ARG A 1 98 ? -24.152 9.455 11.194 1.00 48.06 98 ARG A N 1
ATOM 844 C CA . ARG A 1 98 ? -24.429 10.751 10.546 1.00 48.06 98 ARG A CA 1
ATOM 845 C C . ARG A 1 98 ? -23.264 11.281 9.720 1.00 48.06 98 ARG A C 1
ATOM 847 O O . ARG A 1 98 ? -23.468 12.143 8.880 1.00 48.06 98 ARG A O 1
ATOM 854 N N . LEU A 1 99 ? -22.044 10.790 9.947 1.00 46.50 99 LEU A N 1
ATOM 855 C CA . 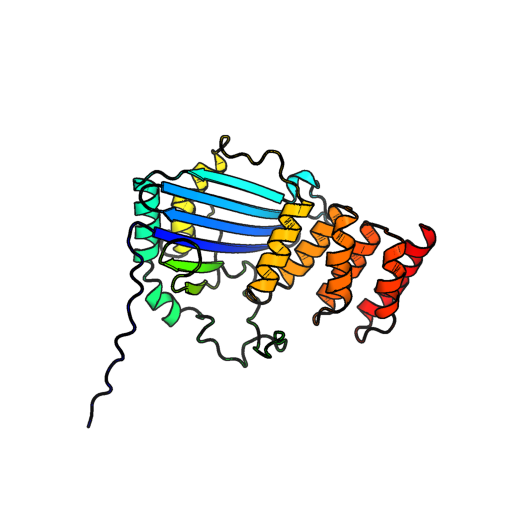LEU A 1 99 ? -20.914 11.109 9.066 1.00 46.50 99 LEU A CA 1
ATOM 856 C C . LEU A 1 99 ? -21.198 10.644 7.635 1.00 46.50 99 LEU A C 1
ATOM 858 O O . LEU A 1 99 ? -20.928 11.392 6.715 1.00 46.50 99 LEU A O 1
ATOM 862 N N . ALA A 1 100 ? -21.872 9.505 7.459 1.00 42.38 100 ALA A N 1
ATOM 863 C CA . ALA A 1 100 ? -22.374 9.056 6.157 1.00 42.38 100 ALA A CA 1
ATOM 864 C C . ALA A 1 100 ? -23.406 10.003 5.499 1.00 42.38 100 ALA A C 1
ATOM 866 O O . ALA A 1 100 ? -23.664 9.857 4.310 1.00 42.38 100 ALA A O 1
ATOM 867 N N . ASP A 1 101 ? -24.003 10.940 6.251 1.00 42.41 101 ASP A N 1
ATOM 868 C CA . ASP A 1 101 ? -24.965 11.927 5.736 1.00 42.41 101 ASP A CA 1
ATOM 869 C C . ASP A 1 101 ? -24.273 13.244 5.296 1.00 42.41 101 ASP A C 1
ATOM 871 O O . ASP A 1 101 ? -24.895 14.081 4.645 1.00 42.41 101 ASP A O 1
ATOM 875 N N . HIS A 1 102 ? -23.000 13.454 5.667 1.00 39.50 102 HIS A N 1
ATOM 876 C CA . HIS A 1 102 ? -22.231 14.692 5.422 1.00 39.50 102 HIS A CA 1
ATOM 877 C C . HIS A 1 102 ? -20.819 14.452 4.847 1.00 39.50 102 HIS A C 1
ATOM 879 O O . HIS A 1 102 ? -20.046 15.392 4.665 1.00 39.50 102 HIS A O 1
ATOM 885 N N . GLN A 1 103 ? -20.459 13.193 4.622 1.00 43.88 103 GLN A N 1
ATOM 886 C CA . GLN A 1 103 ? -19.232 12.708 3.996 1.00 43.88 103 GLN A CA 1
ATOM 887 C C . GLN A 1 103 ? -19.642 11.600 3.023 1.00 43.88 103 GLN A C 1
ATOM 889 O O . GLN A 1 103 ? -20.609 10.887 3.320 1.00 43.88 103 GLN A O 1
ATOM 894 N N . PRO A 1 104 ? -18.939 11.419 1.896 1.00 40.25 104 PRO A N 1
ATOM 895 C CA . PRO A 1 104 ? -19.254 10.348 0.969 1.00 40.25 104 PRO A CA 1
ATOM 896 C C . PRO A 1 104 ? -19.113 8.992 1.662 1.00 40.25 104 PRO A C 1
ATOM 898 O O . PRO A 1 104 ? -18.029 8.500 1.964 1.00 40.25 104 PRO A O 1
ATOM 901 N N . CYS A 1 105 ? -20.251 8.369 1.947 1.00 42.69 105 CYS A N 1
ATOM 902 C CA . CYS A 1 105 ? -20.304 6.949 2.238 1.00 42.69 105 CYS A CA 1
ATOM 903 C C . CYS A 1 105 ? -20.137 6.229 0.904 1.00 42.69 105 CYS A C 1
ATOM 905 O O . CYS A 1 105 ? -20.916 6.496 -0.005 1.00 42.69 105 CYS A O 1
ATOM 907 N N . LEU A 1 106 ? -19.166 5.322 0.777 1.00 43.28 106 LEU A N 1
ATOM 908 C CA . LEU A 1 106 ? -18.937 4.608 -0.488 1.00 43.28 106 LEU A CA 1
ATOM 909 C C . LEU A 1 106 ? -20.162 3.871 -1.003 1.00 43.28 106 LEU A C 1
ATOM 911 O O . LEU A 1 106 ? -20.375 3.797 -2.204 1.00 43.28 106 LEU A O 1
ATOM 915 N N . ASP A 1 107 ? -21.003 3.405 -0.086 1.00 40.94 107 ASP A N 1
ATOM 916 C CA . ASP A 1 107 ? -22.273 2.767 -0.417 1.00 40.94 107 ASP A CA 1
ATOM 917 C C . ASP A 1 107 ? -23.286 3.741 -1.089 1.00 40.94 107 ASP A C 1
ATOM 919 O O . ASP A 1 107 ? -24.385 3.319 -1.451 1.00 40.94 107 ASP A O 1
ATOM 923 N N . HIS A 1 108 ? -22.972 5.044 -1.206 1.00 38.59 108 HIS A N 1
ATOM 924 C CA . HIS A 1 108 ? -23.880 6.138 -1.593 1.00 38.59 108 HIS A CA 1
ATOM 925 C C . HIS A 1 108 ? -23.268 7.233 -2.511 1.00 38.59 108 HIS A C 1
ATOM 927 O O . HIS A 1 108 ? -23.920 8.258 -2.706 1.00 38.59 108 HIS A O 1
ATOM 933 N N . VAL A 1 109 ? -22.049 7.078 -3.052 1.00 38.47 109 VAL A N 1
ATOM 934 C CA . VAL A 1 109 ? -21.437 8.076 -3.969 1.00 38.47 109 VAL A CA 1
ATOM 935 C C . VAL A 1 109 ? -22.044 7.973 -5.375 1.00 38.47 109 VAL A C 1
ATOM 937 O O . VAL A 1 109 ? -22.352 6.873 -5.827 1.00 38.47 109 VAL A O 1
ATOM 940 N N . ASP A 1 110 ? -22.217 9.110 -6.062 1.00 39.53 110 ASP A N 1
ATOM 941 C CA . ASP A 1 110 ? -22.655 9.160 -7.464 1.00 39.53 110 ASP A CA 1
ATOM 942 C C . ASP A 1 110 ? -21.625 8.461 -8.374 1.00 39.53 110 ASP A C 1
ATOM 944 O O . ASP A 1 110 ? -20.480 8.917 -8.430 1.00 39.53 110 ASP A O 1
ATOM 948 N N . PRO A 1 111 ? -22.008 7.399 -9.113 1.00 39.91 111 PRO A N 1
ATOM 949 C CA . PRO A 1 111 ? -21.106 6.654 -9.987 1.00 39.91 111 PRO A CA 1
ATOM 950 C C . PRO A 1 111 ? -20.410 7.478 -11.076 1.00 39.91 111 PRO A C 1
ATOM 952 O O . PRO A 1 111 ? -19.390 7.046 -11.600 1.00 39.91 111 PRO A O 1
ATOM 955 N N . THR A 1 112 ? -20.959 8.638 -11.439 1.00 39.44 112 THR A N 1
ATOM 956 C CA . THR A 1 112 ? -20.400 9.538 -12.464 1.00 39.44 112 THR A CA 1
ATOM 957 C C . THR A 1 112 ? -19.339 10.495 -11.923 1.00 39.44 112 THR A C 1
ATOM 959 O O . THR A 1 112 ? -18.561 11.043 -12.697 1.00 39.44 112 THR A O 1
ATOM 962 N N . ALA A 1 113 ? -19.279 10.668 -10.598 1.00 36.91 113 ALA A N 1
ATOM 963 C CA . ALA A 1 113 ? -18.224 11.406 -9.905 1.00 36.91 113 ALA A CA 1
ATOM 964 C C . ALA A 1 113 ? -17.052 10.498 -9.488 1.00 36.91 113 ALA A C 1
ATOM 966 O O . ALA A 1 113 ? -16.119 10.959 -8.834 1.00 36.91 113 ALA A O 1
ATOM 967 N N . LEU A 1 114 ? -17.132 9.206 -9.813 1.00 43.34 114 LEU A N 1
ATOM 968 C CA . LEU A 1 114 ? -16.078 8.219 -9.623 1.00 43.34 114 LEU A CA 1
ATOM 969 C C . LEU A 1 114 ? -15.133 8.273 -10.835 1.00 43.34 114 LEU A C 1
ATOM 971 O O . LEU A 1 114 ? -15.528 8.674 -11.929 1.00 43.34 114 LEU A O 1
ATOM 975 N N . ASP A 1 115 ? -13.873 7.904 -10.627 1.00 45.25 115 ASP A N 1
ATOM 976 C CA . ASP A 1 115 ? -12.896 7.782 -11.705 1.00 45.25 115 ASP A CA 1
ATOM 977 C C . ASP A 1 115 ? -13.443 6.839 -12.804 1.00 45.25 115 ASP A C 1
ATOM 979 O O . ASP A 1 115 ? -14.130 5.864 -12.474 1.00 45.25 115 ASP A O 1
ATOM 983 N N . PRO A 1 116 ? -13.189 7.107 -14.100 1.00 41.34 116 PRO A N 1
ATOM 984 C CA . PRO A 1 116 ? -13.691 6.284 -15.203 1.00 41.34 116 PRO A CA 1
ATOM 985 C C . PRO A 1 116 ? -13.268 4.807 -15.143 1.00 41.34 116 PRO A C 1
ATOM 987 O O . PRO A 1 116 ? -13.934 3.969 -15.759 1.00 41.34 116 PRO A O 1
ATOM 990 N N . CYS A 1 117 ? -12.200 4.464 -14.417 1.00 38.75 117 CYS A N 1
ATOM 991 C CA . CYS A 1 117 ? -11.786 3.074 -14.248 1.00 38.75 117 CYS A CA 1
ATOM 992 C C . CYS A 1 117 ? -12.753 2.282 -13.354 1.00 38.75 117 CYS A C 1
ATOM 994 O O . CYS A 1 117 ? -13.197 2.732 -12.295 1.00 38.75 117 CYS A O 1
ATOM 996 N N . ARG A 1 118 ? -13.049 1.059 -13.800 1.00 45.06 118 ARG A N 1
ATOM 997 C CA . ARG A 1 118 ? -13.954 0.106 -13.153 1.00 45.06 118 ARG A CA 1
ATOM 998 C C . ARG A 1 118 ? -13.164 -1.090 -12.626 1.00 45.06 118 ARG A C 1
ATOM 1000 O O . ARG A 1 118 ? -12.144 -1.444 -13.212 1.00 45.06 118 ARG A O 1
ATOM 1007 N N . ASP A 1 119 ? -13.624 -1.695 -11.534 1.00 43.31 119 ASP A N 1
ATOM 1008 C CA . ASP A 1 119 ? -13.065 -2.962 -11.045 1.00 43.31 119 ASP A CA 1
ATOM 1009 C C . ASP A 1 119 ? -13.461 -4.152 -11.946 1.00 43.31 119 ASP A C 1
ATOM 1011 O O . ASP A 1 119 ? -14.155 -3.984 -12.955 1.00 43.31 119 ASP A O 1
ATOM 1015 N N . ALA A 1 120 ? -13.008 -5.362 -11.595 1.00 31.81 120 ALA A N 1
ATOM 1016 C CA . ALA A 1 120 ? -13.315 -6.593 -12.334 1.00 31.81 120 ALA A CA 1
ATOM 1017 C C . ALA A 1 120 ? -14.826 -6.905 -12.381 1.00 31.81 120 ALA A C 1
ATOM 1019 O O . ALA A 1 120 ? -15.293 -7.627 -13.261 1.00 31.81 120 ALA A O 1
ATOM 1020 N N . GLU A 1 121 ? -15.599 -6.327 -11.461 1.00 38.75 121 GLU A N 1
ATOM 1021 C CA . GLU A 1 121 ? -17.050 -6.426 -11.361 1.00 38.75 121 GLU A CA 1
ATOM 1022 C C . GLU A 1 121 ? -17.783 -5.241 -12.028 1.00 38.75 121 GLU A C 1
ATOM 1024 O O . GLU A 1 121 ? -19.015 -5.164 -11.988 1.00 38.75 121 GLU A O 1
ATOM 1029 N N . GLY A 1 122 ? -17.056 -4.328 -12.681 1.00 37.59 122 GLY A N 1
ATOM 1030 C CA . GLY A 1 122 ? -17.615 -3.213 -13.444 1.00 37.59 122 GLY A CA 1
ATOM 1031 C C . GLY A 1 122 ? -18.055 -2.012 -12.600 1.00 37.59 122 GLY A C 1
ATOM 1032 O O . GLY A 1 122 ? -18.755 -1.131 -13.116 1.00 37.59 122 GLY A O 1
ATOM 1033 N N . VAL A 1 123 ? -17.673 -1.941 -11.326 1.00 45.44 123 VAL A N 1
ATOM 1034 C CA . VAL A 1 123 ? -18.045 -0.865 -10.400 1.00 45.44 123 VAL A CA 1
ATOM 1035 C C . VAL A 1 123 ? -17.062 0.305 -10.540 1.00 45.44 123 VAL A C 1
ATOM 1037 O O . VAL A 1 123 ? -15.855 0.090 -10.430 1.00 45.44 123 VAL A O 1
ATOM 1040 N N . PRO A 1 124 ? -17.533 1.546 -10.787 1.00 37.34 124 PRO A N 1
ATOM 1041 C CA . PRO A 1 124 ? -16.652 2.712 -10.853 1.00 37.34 124 PRO A CA 1
ATOM 1042 C C . PRO A 1 124 ? -16.019 2.998 -9.487 1.00 37.34 124 PRO A C 1
ATOM 1044 O O . PRO A 1 124 ? -16.637 2.759 -8.447 1.00 37.34 124 PRO A O 1
ATOM 1047 N N . ILE A 1 125 ? -14.785 3.499 -9.475 1.00 45.03 125 ILE A N 1
ATOM 1048 C CA . ILE A 1 125 ? -13.958 3.540 -8.263 1.00 45.03 125 ILE A CA 1
ATOM 1049 C C . ILE A 1 125 ? -13.677 5.003 -7.851 1.00 45.03 125 ILE A C 1
ATOM 1051 O O . ILE A 1 125 ? -13.475 5.868 -8.696 1.00 45.03 125 ILE A O 1
ATOM 1055 N N . ALA A 1 126 ? -13.706 5.332 -6.550 1.00 40.06 126 ALA A N 1
ATOM 1056 C CA . ALA A 1 126 ? -13.720 6.733 -6.089 1.00 40.06 126 ALA A CA 1
ATOM 1057 C C . ALA A 1 126 ? -12.393 7.503 -6.203 1.00 40.06 126 ALA A C 1
ATOM 1059 O O . ALA A 1 126 ? -11.316 6.925 -6.311 1.00 40.06 126 ALA A O 1
ATOM 1060 N N . VAL A 1 127 ? -12.530 8.833 -6.178 1.00 38.12 127 VAL A N 1
ATOM 1061 C CA . VAL A 1 127 ? -11.549 9.857 -6.568 1.00 38.12 127 VAL A CA 1
ATOM 1062 C C . VAL A 1 127 ? -10.552 10.221 -5.459 1.00 38.12 127 VAL A C 1
ATOM 1064 O O . VAL A 1 127 ? -10.856 10.194 -4.266 1.00 38.12 127 VAL A O 1
ATOM 1067 N N . LEU A 1 128 ? -9.361 10.624 -5.908 1.00 37.19 128 LEU A N 1
ATOM 1068 C CA . LEU A 1 128 ? -8.247 11.233 -5.178 1.00 37.19 128 LEU A CA 1
ATOM 1069 C C . LEU A 1 128 ? -8.687 12.485 -4.382 1.00 37.19 128 LEU A C 1
ATOM 1071 O O . LEU A 1 128 ? -9.008 13.521 -4.964 1.00 37.19 128 LEU A O 1
ATOM 1075 N N . THR A 1 129 ? -8.665 12.443 -3.045 1.00 36.41 129 THR A N 1
ATOM 1076 C CA . THR A 1 129 ? -9.048 13.600 -2.208 1.00 36.41 129 THR A CA 1
ATOM 1077 C C . THR A 1 129 ? -7.836 14.411 -1.725 1.00 36.41 129 THR A C 1
ATOM 1079 O O . THR A 1 129 ? -7.561 14.460 -0.530 1.00 36.41 129 THR A O 1
ATOM 1082 N N . GLY A 1 130 ? -7.133 15.087 -2.638 1.00 35.12 130 GLY A N 1
ATOM 1083 C CA . GLY A 1 130 ? -6.169 16.159 -2.320 1.00 35.12 130 GLY A CA 1
ATOM 1084 C C . GLY A 1 130 ? -4.928 15.779 -1.487 1.00 35.12 130 GLY A C 1
ATOM 1085 O O . GLY A 1 130 ? -4.615 14.609 -1.304 1.00 35.12 130 GLY A O 1
ATOM 1086 N N . GLU A 1 131 ? -4.216 16.804 -0.989 1.00 36.69 131 GLU A N 1
ATOM 1087 C CA . GLU A 1 131 ? -2.873 16.726 -0.359 1.00 36.69 131 GLU A CA 1
ATOM 1088 C C . GLU A 1 131 ? -2.762 15.788 0.864 1.00 36.69 131 GLU A C 1
ATOM 1090 O O . GLU A 1 131 ? -1.666 15.425 1.289 1.00 36.69 131 GLU A O 1
ATOM 1095 N N . GLU A 1 132 ? -3.888 15.390 1.456 1.00 45.47 132 GLU A N 1
A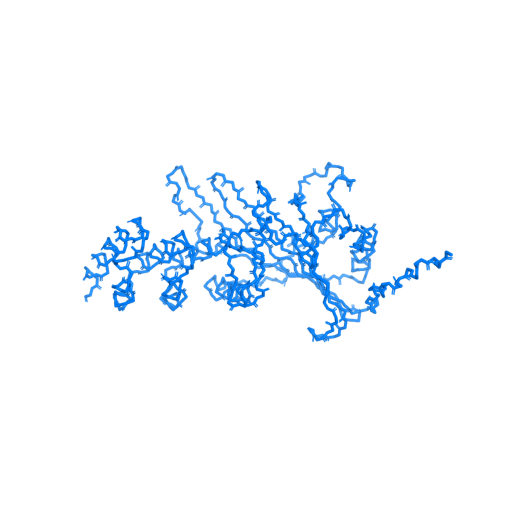TOM 1096 C CA . GLU A 1 132 ? -3.961 14.429 2.555 1.00 45.47 132 GLU A CA 1
ATOM 1097 C C . GLU A 1 132 ? -5.134 13.484 2.272 1.00 45.47 132 GLU A C 1
ATOM 1099 O O . GLU A 1 132 ? -6.298 13.893 2.329 1.00 45.47 132 GLU A O 1
ATOM 1104 N N . GLY A 1 133 ? -4.807 12.238 1.918 1.00 45.38 133 GLY A N 1
ATOM 1105 C CA . GLY A 1 133 ? -5.743 11.255 1.383 1.00 45.38 133 GLY A CA 1
ATOM 1106 C C . GLY A 1 133 ? -6.853 10.844 2.359 1.00 45.38 133 GLY A C 1
ATOM 1107 O O . GLY A 1 133 ? -6.831 11.185 3.551 1.00 45.38 133 GLY A O 1
ATOM 1108 N N . PRO A 1 134 ? -7.859 10.102 1.869 1.00 48.28 134 PRO A N 1
ATOM 1109 C CA . PRO A 1 134 ? -9.013 9.734 2.672 1.00 48.28 134 PRO A CA 1
ATOM 1110 C C . PRO A 1 134 ? -8.608 8.763 3.783 1.00 48.28 134 PRO A C 1
ATOM 1112 O O . PRO A 1 134 ? -7.906 7.777 3.549 1.00 48.28 134 PRO A O 1
ATOM 1115 N N . ALA A 1 135 ? -9.107 8.995 5.001 1.00 56.00 135 ALA A N 1
ATOM 1116 C CA . ALA A 1 135 ? -9.083 7.954 6.016 1.00 56.00 135 ALA A CA 1
ATOM 1117 C C . ALA A 1 135 ? -10.348 7.131 5.898 1.00 56.00 135 ALA A C 1
ATOM 1119 O O . ALA A 1 135 ? -11.445 7.656 6.075 1.00 56.00 135 ALA A O 1
ATOM 1120 N N . CYS A 1 136 ? -10.222 5.837 5.630 1.00 58.97 136 CYS A N 1
ATOM 1121 C CA . CYS A 1 136 ? -11.383 4.965 5.686 1.00 58.97 136 CYS A CA 1
ATOM 1122 C C . CYS A 1 136 ? -11.361 4.110 6.948 1.00 58.97 136 CYS A C 1
ATOM 1124 O O . CYS A 1 136 ? -10.364 3.485 7.320 1.00 58.97 136 CYS A O 1
ATOM 1126 N N . LEU A 1 137 ? -12.503 4.186 7.626 1.00 61.88 137 LEU A N 1
ATOM 1127 C CA . LEU A 1 137 ? -12.831 3.538 8.871 1.00 61.88 137 LEU A CA 1
ATOM 1128 C C . LEU A 1 137 ? -13.655 2.295 8.551 1.00 61.88 137 LEU A C 1
ATOM 1130 O O . LEU A 1 137 ? -14.791 2.393 8.082 1.00 61.88 137 LEU A O 1
ATOM 1134 N N . THR A 1 138 ? -13.111 1.124 8.853 1.00 62.72 138 THR A N 1
ATOM 1135 C CA . THR A 1 138 ? -13.883 -0.118 8.815 1.00 62.72 138 THR A CA 1
ATOM 1136 C C . THR A 1 138 ? -14.279 -0.518 10.223 1.00 62.72 138 THR A C 1
ATOM 1138 O O . THR A 1 138 ? -13.416 -0.785 11.056 1.00 62.72 138 THR A O 1
ATOM 1141 N N . LEU A 1 139 ? -15.587 -0.594 10.468 1.00 62.88 139 LEU A N 1
ATOM 1142 C CA . LEU A 1 139 ? -16.169 -1.124 11.695 1.00 62.88 139 LEU A CA 1
ATOM 1143 C C . LEU A 1 139 ? -16.676 -2.541 11.453 1.00 62.88 139 LEU A C 1
ATOM 1145 O O . LEU A 1 139 ? -17.478 -2.768 10.545 1.00 62.88 139 LEU A O 1
ATOM 1149 N N . ARG A 1 140 ? -16.253 -3.484 12.294 1.00 64.94 140 ARG A N 1
ATOM 1150 C CA . ARG A 1 140 ? -16.782 -4.855 12.308 1.00 64.94 140 ARG A CA 1
ATOM 1151 C C . ARG A 1 140 ? -17.348 -5.172 13.687 1.00 64.94 140 ARG A C 1
ATOM 1153 O O . ARG A 1 140 ? -16.656 -4.968 14.685 1.00 64.94 140 ARG A O 1
ATOM 1160 N N . ALA A 1 141 ? -18.585 -5.667 13.734 1.00 57.84 141 ALA A N 1
ATOM 1161 C CA . ALA A 1 141 ? -19.175 -6.244 14.943 1.00 57.84 141 ALA A CA 1
ATOM 1162 C C . ALA A 1 141 ? -18.939 -7.764 14.978 1.00 57.84 141 ALA A C 1
ATOM 1164 O O . ALA A 1 141 ? -18.994 -8.407 13.934 1.00 57.84 141 ALA A O 1
ATOM 1165 N N . GLY A 1 142 ? -18.724 -8.340 16.165 1.00 56.34 142 GLY A N 1
ATOM 1166 C CA . GLY A 1 142 ? -18.627 -9.794 16.368 1.00 56.34 142 GLY A CA 1
ATOM 1167 C C . GLY A 1 142 ? -17.201 -10.365 16.363 1.00 56.34 142 GLY A C 1
ATOM 1168 O O . GLY A 1 142 ? -16.222 -9.674 16.077 1.00 56.34 142 GLY A O 1
ATOM 1169 N N . ARG A 1 143 ? -17.071 -11.651 16.724 1.00 48.19 143 ARG A N 1
ATOM 1170 C CA . ARG A 1 143 ? -15.790 -12.379 16.706 1.00 48.19 143 ARG A CA 1
ATOM 1171 C C . ARG A 1 143 ? -15.366 -12.673 15.263 1.00 48.19 143 ARG A C 1
ATOM 1173 O O . ARG A 1 143 ? -16.179 -13.100 14.452 1.00 48.19 143 ARG A O 1
ATOM 1180 N N . THR A 1 144 ? -14.078 -12.470 14.974 1.00 49.78 144 THR A N 1
ATOM 1181 C CA . THR A 1 144 ? -13.384 -12.994 13.778 1.00 49.78 144 THR A CA 1
ATOM 1182 C C . THR A 1 144 ? -14.072 -12.713 12.441 1.00 49.78 144 THR A C 1
ATOM 1184 O O . THR A 1 144 ? -14.609 -13.620 11.824 1.00 49.78 144 THR A O 1
ATOM 1187 N N . GLY A 1 145 ? -14.011 -11.469 11.955 1.00 48.72 145 GLY A N 1
ATOM 1188 C CA . GLY A 1 145 ? -14.135 -11.137 10.523 1.00 48.72 145 GLY A CA 1
ATOM 1189 C C . GLY A 1 145 ? -15.466 -11.423 9.805 1.00 48.72 145 GLY A C 1
ATOM 1190 O O . GLY A 1 145 ? -15.624 -10.926 8.695 1.00 48.72 145 GLY A O 1
ATOM 1191 N N . GLN A 1 146 ? -16.407 -12.151 10.414 1.00 47.94 146 GLN A N 1
ATOM 1192 C CA . GLN A 1 146 ? -17.621 -12.689 9.780 1.00 47.94 146 GLN A CA 1
ATOM 1193 C C . GLN A 1 146 ? -18.923 -11.967 10.176 1.00 47.94 146 GLN A C 1
ATOM 1195 O O . GLN A 1 146 ? -20.002 -12.371 9.754 1.00 47.94 146 GLN A O 1
ATOM 1200 N N . GLY A 1 147 ? -18.858 -10.905 10.983 1.00 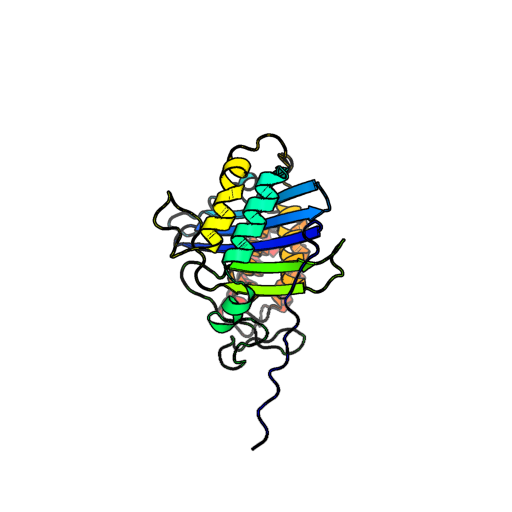53.88 147 GLY A N 1
ATOM 1201 C CA . GLY A 1 147 ? -20.035 -10.101 11.325 1.00 53.88 147 GLY A CA 1
ATOM 1202 C C . GLY A 1 147 ? -20.260 -8.903 10.392 1.00 53.88 147 GLY A C 1
ATOM 1203 O O . GLY A 1 147 ? -19.412 -8.605 9.546 1.00 53.88 147 GLY A O 1
ATOM 1204 N N . PRO A 1 148 ? -21.396 -8.191 10.537 1.00 53.56 148 PRO A N 1
ATOM 1205 C CA . PRO A 1 148 ? -21.748 -7.074 9.668 1.00 53.56 148 PRO A CA 1
ATOM 1206 C C . PRO A 1 148 ? -20.656 -5.997 9.696 1.00 53.56 148 PRO A C 1
ATOM 1208 O O . PRO A 1 148 ? -20.249 -5.523 10.763 1.00 53.56 148 PRO A O 1
ATOM 1211 N N . GLN A 1 149 ? -20.188 -5.627 8.504 1.00 60.44 149 GLN A N 1
ATOM 1212 C CA . GLN A 1 149 ? -19.147 -4.630 8.285 1.00 60.44 149 GLN A CA 1
ATOM 1213 C C . GLN A 1 149 ? -19.778 -3.319 7.819 1.00 60.44 149 GLN A C 1
ATOM 1215 O O . GLN A 1 149 ? -20.639 -3.317 6.942 1.00 60.44 149 GLN A O 1
ATOM 1220 N N . LYS A 1 150 ? -19.316 -2.197 8.373 1.00 59.69 150 LYS A N 1
ATOM 1221 C CA . LYS A 1 150 ? -19.614 -0.864 7.845 1.00 59.69 150 LYS A CA 1
ATOM 1222 C C . LYS A 1 150 ? -18.313 -0.164 7.469 1.00 59.69 150 LYS A C 1
ATOM 1224 O O . LYS A 1 150 ? -17.403 -0.088 8.293 1.00 59.69 150 LYS A O 1
ATOM 1229 N N . ARG A 1 151 ? -18.238 0.336 6.235 1.00 59.06 151 ARG A N 1
ATOM 1230 C CA . ARG A 1 151 ? -17.108 1.116 5.713 1.00 59.06 151 ARG A CA 1
ATOM 1231 C C . ARG A 1 151 ? -17.522 2.578 5.633 1.00 59.06 151 ARG A C 1
ATOM 1233 O O . ARG A 1 151 ? -18.615 2.883 5.172 1.00 59.06 151 ARG A O 1
ATOM 1240 N N . ILE A 1 152 ? -16.683 3.468 6.141 1.00 58.53 152 ILE A N 1
ATOM 1241 C CA . ILE A 1 152 ? -16.942 4.907 6.134 1.00 58.53 152 ILE A CA 1
ATOM 1242 C C . ILE A 1 152 ? -15.684 5.586 5.620 1.00 58.53 152 ILE A C 1
ATOM 1244 O O . ILE A 1 152 ? -14.632 5.469 6.246 1.00 58.53 152 ILE A O 1
ATOM 1248 N N . VAL A 1 153 ? -15.802 6.293 4.501 1.00 52.84 153 VAL A N 1
ATOM 1249 C CA . VAL A 1 153 ? -14.734 7.147 3.984 1.00 52.84 153 VAL A CA 1
ATOM 1250 C C . VAL A 1 153 ? -14.865 8.503 4.640 1.00 52.84 153 VAL A C 1
ATOM 1252 O O . VAL A 1 153 ? -15.958 9.058 4.733 1.00 52.84 153 VAL A O 1
ATOM 1255 N N . VAL A 1 154 ? -13.752 9.003 5.153 1.00 52.41 154 VAL A N 1
ATOM 1256 C CA . VAL A 1 154 ? -13.666 10.338 5.720 1.00 52.41 154 VAL A CA 1
ATOM 1257 C C . VAL A 1 154 ? -12.692 11.122 4.868 1.00 52.41 154 VAL A C 1
ATOM 1259 O O . VAL A 1 154 ? -11.489 10.848 4.860 1.00 52.41 154 VAL A O 1
ATOM 1262 N N . GLU A 1 155 ? -13.236 12.080 4.128 1.00 42.91 155 GLU A N 1
ATOM 1263 C CA . GLU A 1 155 ? -12.446 12.973 3.301 1.00 42.91 155 GLU A CA 1
ATOM 1264 C C . GLU A 1 155 ? -11.674 13.932 4.217 1.00 42.91 155 GLU A C 1
ATOM 1266 O O . GLU A 1 155 ? -12.224 14.476 5.179 1.00 42.91 155 GLU A O 1
ATOM 1271 N N . ARG A 1 156 ? -10.390 14.162 3.906 1.00 46.50 156 ARG A N 1
ATOM 1272 C CA . ARG A 1 156 ? -9.505 15.134 4.583 1.00 46.50 156 ARG A CA 1
ATOM 1273 C C . ARG A 1 156 ? -9.110 14.751 6.019 1.00 46.50 156 ARG A C 1
ATOM 1275 O O . ARG A 1 156 ? -9.317 15.509 6.973 1.00 46.50 156 ARG A O 1
ATOM 1282 N N . PHE A 1 157 ? -8.484 13.587 6.190 1.00 41.25 157 PHE A N 1
ATOM 1283 C CA . PHE A 1 157 ? -7.862 13.214 7.464 1.00 41.25 157 PHE A CA 1
ATOM 1284 C C . PHE A 1 157 ? -6.460 13.826 7.618 1.00 41.25 157 PHE A C 1
ATOM 1286 O O . PHE A 1 157 ? -5.535 13.494 6.885 1.00 41.25 157 PHE A O 1
ATOM 1293 N N . ARG A 1 158 ? -6.272 14.663 8.646 1.00 41.97 158 ARG A N 1
ATOM 1294 C CA . ARG A 1 158 ? -4.950 15.138 9.092 1.00 41.97 158 ARG A CA 1
ATOM 1295 C C . ARG A 1 158 ? -4.389 14.224 10.172 1.00 41.97 158 ARG A C 1
ATOM 1297 O O . ARG A 1 158 ? -5.001 14.111 11.233 1.00 41.97 158 ARG A O 1
ATOM 1304 N N . SER A 1 159 ? -3.203 13.635 9.963 1.00 39.09 159 SER A N 1
ATOM 1305 C CA . SER A 1 159 ? -2.460 13.028 11.083 1.00 39.09 159 SER A CA 1
ATOM 1306 C C . SER A 1 159 ? -2.259 14.075 12.187 1.00 39.09 159 SER A C 1
ATOM 1308 O O . SER A 1 159 ? -2.008 15.242 11.873 1.00 39.09 159 SER A O 1
ATOM 1310 N N . PRO A 1 160 ? -2.329 13.697 13.472 1.00 41.06 160 PRO A N 1
ATOM 1311 C CA . PRO A 1 160 ? -2.227 14.667 14.552 1.00 41.06 160 PRO A CA 1
ATOM 1312 C C . PRO A 1 160 ? -0.842 15.342 14.566 1.00 41.06 160 PRO A C 1
ATOM 1314 O O . PRO A 1 160 ? 0.194 14.696 14.732 1.00 41.06 160 PRO A O 1
ATOM 1317 N N . GLY A 1 161 ? -0.833 16.666 14.387 1.00 40.66 161 GLY A N 1
ATOM 1318 C CA . GLY A 1 161 ? 0.256 17.540 14.832 1.00 40.66 161 GLY A CA 1
ATOM 1319 C C . GLY A 1 161 ? 0.120 17.868 16.329 1.00 40.66 161 GLY A C 1
ATOM 1320 O O . GLY A 1 161 ? -0.859 17.449 16.954 1.00 40.66 161 GLY A O 1
ATOM 1321 N N . PRO A 1 162 ? 1.061 18.624 16.930 1.00 39.94 162 PRO A N 1
ATOM 1322 C CA . PRO A 1 162 ? 0.896 19.119 18.296 1.00 39.94 162 PRO A CA 1
ATOM 1323 C C . PRO A 1 162 ? -0.423 19.906 18.399 1.00 39.94 162 PRO A C 1
ATOM 1325 O O . PRO A 1 162 ? -0.684 20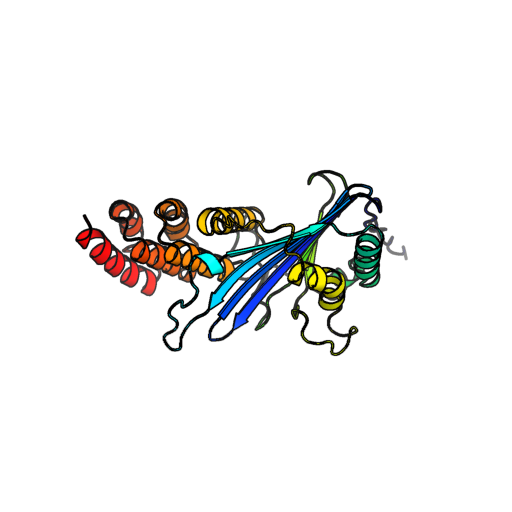.821 17.619 1.00 39.94 162 PRO A O 1
ATOM 1328 N N . LEU A 1 163 ? -1.283 19.451 19.311 1.00 39.50 163 LEU A N 1
ATOM 1329 C CA . LEU A 1 163 ? -2.718 19.732 19.430 1.00 39.50 163 LEU A CA 1
ATOM 1330 C C . LEU A 1 163 ? -3.116 21.185 19.096 1.00 39.50 163 LEU A C 1
ATOM 1332 O O . LEU A 1 163 ? -2.948 22.093 19.908 1.00 39.50 163 LEU A O 1
ATOM 1336 N N . ARG A 1 164 ? -3.762 21.397 17.941 1.00 35.22 164 ARG A N 1
ATOM 1337 C CA . ARG A 1 164 ? -4.597 22.583 17.689 1.00 35.22 164 ARG A CA 1
ATOM 1338 C C . ARG A 1 164 ? -6.002 22.153 17.258 1.00 35.22 164 ARG A C 1
ATOM 1340 O O . ARG A 1 164 ? -6.234 21.794 16.113 1.00 35.22 164 ARG A O 1
ATOM 1347 N N . SER A 1 165 ? -6.935 22.262 18.209 1.00 40.75 165 SER A N 1
ATOM 1348 C CA . SER A 1 165 ? -8.399 22.141 18.081 1.00 40.75 165 SER A CA 1
ATOM 1349 C C . SER A 1 165 ? -8.976 20.754 17.742 1.00 40.75 165 SER A C 1
ATOM 1351 O O . SER A 1 165 ? -9.067 20.336 16.590 1.00 40.75 165 SER A O 1
ATOM 1353 N N . THR A 1 166 ? -9.516 20.097 18.771 1.00 44.00 166 THR A N 1
ATOM 1354 C CA . THR A 1 166 ? -10.250 18.817 18.721 1.00 44.00 166 THR A CA 1
ATOM 1355 C C . THR A 1 166 ? -11.572 18.869 17.939 1.00 44.00 166 THR A C 1
ATOM 1357 O O . THR A 1 166 ? -12.101 17.825 17.567 1.00 44.00 166 THR A O 1
ATOM 1360 N N . ARG A 1 167 ? -12.114 20.062 17.633 1.00 43.34 167 ARG A N 1
ATOM 1361 C CA . ARG A 1 167 ? -13.398 20.203 16.911 1.00 43.34 167 ARG A CA 1
ATOM 1362 C C . ARG A 1 167 ? -13.292 20.030 15.391 1.00 43.34 167 ARG A C 1
ATOM 1364 O O . ARG A 1 167 ? -14.303 19.730 14.769 1.00 43.34 167 ARG A O 1
ATOM 1371 N N . LYS A 1 168 ? -12.114 20.237 14.786 1.00 47.53 168 LYS A N 1
ATOM 1372 C CA . LYS A 1 168 ? -11.945 20.231 13.315 1.00 47.53 168 LYS A CA 1
ATOM 1373 C C . LYS A 1 168 ? -11.440 18.901 12.738 1.00 47.53 168 LYS A C 1
ATOM 1375 O O . LYS A 1 168 ? -11.589 18.684 11.545 1.00 47.53 168 LYS A O 1
ATOM 1380 N N . ALA A 1 169 ? -10.867 18.019 13.561 1.00 53.06 169 ALA A N 1
ATOM 1381 C CA . ALA A 1 169 ? -10.283 16.746 13.119 1.00 53.06 169 ALA A CA 1
ATOM 1382 C C . ALA A 1 169 ? -10.580 15.628 14.137 1.00 53.06 169 ALA A C 1
ATOM 1384 O O . ALA A 1 169 ? -9.726 15.245 14.945 1.00 53.06 169 ALA A O 1
ATOM 1385 N N . PRO A 1 170 ? -11.817 15.117 14.165 1.00 58.22 170 PRO A N 1
ATOM 1386 C CA . PRO A 1 170 ? -12.272 14.343 15.306 1.00 58.22 170 PRO A CA 1
ATOM 1387 C C . PRO A 1 170 ? -11.823 12.865 15.228 1.00 58.22 170 PRO A C 1
ATOM 1389 O O . PRO A 1 170 ? -11.571 12.253 16.262 1.00 58.22 170 PRO A O 1
ATOM 1392 N N . LEU A 1 171 ? -11.549 12.329 14.027 1.00 64.56 171 LEU A N 1
ATOM 1393 C CA . LEU A 1 171 ? -10.798 11.072 13.865 1.00 64.56 171 LEU A CA 1
ATOM 1394 C C . LEU A 1 171 ? -9.346 11.189 14.347 1.00 64.56 171 LEU A C 1
ATOM 1396 O O . LEU A 1 171 ? -8.846 10.281 15.003 1.00 64.56 171 LEU A O 1
ATOM 1400 N N . ALA A 1 172 ? -8.672 12.307 14.060 1.00 65.44 172 ALA A N 1
ATOM 1401 C CA . ALA A 1 172 ? -7.305 12.535 14.531 1.00 65.44 172 ALA A CA 1
ATOM 1402 C C . ALA A 1 172 ? -7.249 12.572 16.064 1.00 65.44 172 ALA A C 1
ATOM 1404 O O . ALA A 1 172 ? -6.317 12.049 16.666 1.00 65.44 172 ALA A O 1
ATOM 1405 N N . SER A 1 173 ? -8.292 13.123 16.691 1.00 65.69 173 SER A N 1
ATOM 1406 C CA . SER A 1 173 ? -8.448 13.120 18.148 1.00 65.69 173 SER A CA 1
ATOM 1407 C C . SER A 1 173 ? -8.618 11.702 18.704 1.00 65.69 173 SER A C 1
ATOM 1409 O O . SER A 1 173 ? -7.993 11.375 19.707 1.00 65.69 173 SER A O 1
ATOM 1411 N N . ALA A 1 174 ? -9.396 10.838 18.039 1.00 74.81 174 ALA A N 1
ATOM 1412 C CA . ALA A 1 174 ? -9.531 9.434 18.434 1.00 74.81 174 ALA A CA 1
ATOM 1413 C C . ALA A 1 174 ? -8.207 8.660 18.281 1.00 74.81 174 ALA A C 1
ATOM 1415 O O . ALA A 1 174 ? -7.816 7.919 19.180 1.00 74.81 174 ALA A O 1
ATOM 1416 N N . VAL A 1 175 ? -7.474 8.866 17.180 1.00 75.31 175 VAL A N 1
ATOM 1417 C CA . VAL A 1 175 ? -6.144 8.260 16.962 1.00 75.31 175 VAL A CA 1
ATOM 1418 C C . VAL A 1 175 ? -5.134 8.726 18.011 1.00 75.31 175 VAL A C 1
ATOM 1420 O O . VAL A 1 175 ? -4.363 7.915 18.530 1.00 75.31 175 VAL A O 1
ATOM 1423 N N . ALA A 1 176 ? -5.171 10.007 18.380 1.00 75.69 176 ALA A N 1
ATOM 1424 C CA . ALA A 1 176 ? -4.277 10.582 19.379 1.00 75.69 176 ALA A CA 1
ATOM 1425 C C . ALA A 1 176 ? -4.429 9.951 20.776 1.00 75.69 176 ALA A C 1
ATOM 1427 O O . ALA A 1 176 ? -3.488 10.017 21.560 1.00 75.69 176 ALA A O 1
ATOM 1428 N N . LEU A 1 177 ? -5.557 9.296 21.085 1.00 79.56 177 LEU A N 1
ATOM 1429 C CA . LEU A 1 177 ? -5.727 8.559 22.346 1.00 79.56 177 LEU A CA 1
ATOM 1430 C C . LEU A 1 177 ? -4.797 7.343 22.447 1.00 79.56 177 LEU A C 1
ATOM 1432 O O . LEU A 1 177 ? -4.417 6.943 23.542 1.00 79.56 177 LEU A O 1
ATOM 1436 N N . ILE A 1 178 ? -4.430 6.741 21.314 1.00 81.88 178 ILE A N 1
ATOM 1437 C CA . ILE A 1 178 ? -3.695 5.469 21.277 1.00 81.88 178 ILE A CA 1
ATOM 1438 C C . ILE A 1 178 ? -2.282 5.594 20.695 1.00 81.88 178 ILE A C 1
ATOM 1440 O O . ILE A 1 178 ? -1.424 4.767 21.022 1.00 81.88 178 ILE A O 1
ATOM 1444 N N . GLU A 1 179 ? -2.020 6.630 19.891 1.00 74.56 179 GLU A N 1
ATOM 1445 C CA . GLU A 1 179 ? -0.738 6.865 19.212 1.00 74.56 179 GLU A CA 1
ATOM 1446 C C . GLU A 1 179 ? 0.464 7.126 20.143 1.00 74.56 179 GLU A C 1
ATOM 1448 O O . GLU A 1 179 ? 1.522 6.551 19.873 1.00 74.56 179 GLU A O 1
ATOM 1453 N N . PRO A 1 180 ? 0.375 7.923 21.230 1.00 75.31 180 PRO A N 1
ATOM 1454 C CA . PRO A 1 180 ? 1.522 8.179 22.107 1.00 75.31 180 PRO A CA 1
ATOM 1455 C C . PRO A 1 180 ? 2.145 6.883 22.635 1.00 75.31 180 PRO A C 1
ATOM 1457 O O . PRO A 1 180 ? 3.339 6.644 22.460 1.00 75.31 180 PRO A O 1
ATOM 1460 N N . GLY A 1 181 ? 1.305 5.963 23.116 1.00 74.50 181 GLY A N 1
ATOM 1461 C CA . GLY A 1 181 ? 1.766 4.655 23.567 1.00 74.50 181 GLY A CA 1
ATOM 1462 C C . GLY A 1 181 ? 2.366 3.796 22.448 1.00 74.50 181 GLY A C 1
ATOM 1463 O O . GLY A 1 181 ? 3.212 2.956 22.726 1.00 74.50 181 GLY A O 1
ATOM 1464 N N . LEU A 1 182 ? 1.977 3.976 21.177 1.00 75.75 182 LEU A N 1
ATOM 1465 C CA . LEU A 1 182 ? 2.622 3.279 20.051 1.00 75.75 182 LEU A CA 1
ATOM 1466 C C . LEU A 1 182 ? 4.033 3.802 19.776 1.00 75.75 182 LEU A C 1
ATOM 1468 O O . LEU A 1 182 ? 4.894 3.024 19.368 1.00 75.75 182 LEU A O 1
ATOM 1472 N N . ARG A 1 183 ? 4.275 5.103 19.981 1.00 69.81 183 ARG A N 1
ATOM 1473 C CA . ARG A 1 183 ? 5.610 5.705 19.835 1.00 69.81 183 ARG A CA 1
ATOM 1474 C C . ARG A 1 183 ? 6.557 5.224 20.934 1.00 69.81 183 ARG A C 1
ATOM 1476 O O . ARG A 1 183 ? 7.729 4.992 20.652 1.00 69.81 183 ARG A O 1
ATOM 1483 N N . GLU A 1 184 ? 6.032 5.046 22.143 1.00 65.44 184 GLU A N 1
ATOM 1484 C CA . GLU A 1 184 ? 6.771 4.606 23.334 1.00 65.44 184 GLU A CA 1
ATOM 1485 C C . GLU A 1 184 ? 6.898 3.078 23.448 1.00 65.44 184 GLU A C 1
ATOM 1487 O O . GLU A 1 184 ? 7.795 2.576 24.128 1.00 65.44 184 GLU A O 1
ATOM 1492 N N . ALA A 1 185 ? 6.035 2.312 22.770 1.00 62.44 185 ALA A N 1
ATOM 1493 C CA . ALA A 1 185 ? 6.037 0.854 22.823 1.00 62.44 185 ALA A CA 1
ATOM 1494 C C . ALA A 1 185 ? 7.324 0.253 22.227 1.00 62.44 185 ALA A C 1
ATOM 1496 O O . ALA A 1 185 ? 7.417 -0.054 21.039 1.00 62.44 185 ALA A O 1
ATOM 1497 N N . ALA A 1 186 ? 8.300 -0.015 23.095 1.00 50.31 186 ALA A N 1
ATOM 1498 C CA . ALA A 1 186 ? 9.464 -0.842 22.783 1.00 50.31 186 ALA A CA 1
ATOM 1499 C C . ALA A 1 186 ? 9.145 -2.355 22.780 1.00 50.31 186 ALA A C 1
ATOM 1501 O O . ALA A 1 186 ? 9.924 -3.137 22.233 1.00 50.31 186 ALA A O 1
ATOM 1502 N N . ALA A 1 187 ? 8.020 -2.761 23.391 1.00 44.62 187 ALA A N 1
ATOM 1503 C CA . ALA A 1 187 ? 7.748 -4.137 23.826 1.00 44.62 187 ALA A CA 1
ATOM 1504 C C . ALA A 1 187 ? 7.046 -5.051 22.800 1.00 44.62 187 ALA A C 1
ATOM 1506 O O . ALA A 1 187 ? 7.207 -6.264 22.878 1.00 44.62 187 ALA A O 1
ATOM 1507 N N . PHE A 1 188 ? 6.314 -4.517 21.815 1.00 46.59 188 PHE A N 1
ATOM 1508 C CA . PHE A 1 188 ? 5.767 -5.309 20.697 1.00 46.59 188 PHE A CA 1
ATOM 1509 C C . PHE A 1 188 ? 6.436 -4.883 19.393 1.00 46.59 188 PHE A C 1
ATOM 1511 O O . PHE A 1 188 ? 5.851 -4.320 18.469 1.00 46.59 188 PHE A O 1
ATOM 1518 N N . ASN A 1 189 ? 7.744 -5.094 19.389 1.00 49.66 189 ASN A N 1
ATOM 1519 C CA . ASN A 1 189 ? 8.630 -4.751 18.303 1.00 49.66 189 ASN A CA 1
ATOM 1520 C C . ASN A 1 189 ? 8.764 -6.005 17.437 1.00 49.66 189 ASN A C 1
ATOM 1522 O O . ASN A 1 189 ? 9.467 -6.943 17.817 1.00 49.66 189 ASN A O 1
ATOM 1526 N N . TYR A 1 190 ? 8.102 -6.040 16.278 1.00 51.91 190 TYR A N 1
ATOM 1527 C CA . TYR A 1 190 ? 8.452 -6.982 15.215 1.00 51.91 190 TYR A CA 1
ATOM 1528 C C . TYR A 1 190 ? 9.841 -6.584 14.687 1.00 51.91 190 TYR A C 1
ATOM 1530 O O . TYR A 1 190 ? 9.979 -6.157 13.550 1.00 51.91 190 TYR A O 1
ATOM 1538 N N . ARG A 1 191 ? 10.906 -6.697 15.505 1.00 52.44 191 ARG A N 1
ATOM 1539 C CA . ARG A 1 191 ? 12.310 -6.376 15.151 1.00 52.44 191 ARG A CA 1
ATOM 1540 C C . ARG A 1 191 ? 12.826 -7.180 13.951 1.00 52.44 191 ARG A C 1
ATOM 1542 O O . ARG A 1 191 ? 13.957 -6.989 13.525 1.00 52.44 191 ARG A O 1
ATOM 1549 N N . ARG A 1 192 ? 11.991 -8.059 13.402 1.00 61.50 192 ARG A N 1
ATOM 1550 C CA . ARG A 1 192 ? 12.142 -8.720 12.113 1.00 61.50 192 ARG A CA 1
ATOM 1551 C C . ARG A 1 192 ? 11.001 -8.308 11.181 1.00 61.50 192 ARG A C 1
ATOM 1553 O O . ARG A 1 192 ? 10.315 -9.181 10.663 1.00 61.50 192 ARG A O 1
ATOM 1560 N N . SER A 1 193 ? 10.780 -7.001 11.006 1.00 71.12 193 SER A N 1
ATOM 1561 C CA . SER A 1 193 ? 10.099 -6.497 9.810 1.00 71.12 193 SER A CA 1
ATOM 1562 C C . SER A 1 193 ? 10.799 -7.164 8.637 1.00 71.12 193 SER A C 1
ATOM 1564 O O . SER A 1 193 ? 12.035 -7.175 8.581 1.00 71.12 193 SER A O 1
ATOM 1566 N N . ARG A 1 194 ? 10.019 -7.815 7.786 1.00 86.81 194 ARG A N 1
ATOM 1567 C CA . ARG A 1 194 ? 10.492 -8.422 6.550 1.00 86.81 194 ARG A CA 1
ATOM 1568 C C . ARG A 1 194 ? 9.888 -7.541 5.469 1.00 86.81 194 ARG A C 1
ATOM 1570 O O . ARG A 1 194 ? 8.789 -7.850 5.018 1.00 86.81 194 ARG A O 1
ATOM 1577 N N . PRO A 1 195 ? 10.553 -6.425 5.102 1.00 88.62 195 PRO A N 1
ATOM 1578 C CA . PRO A 1 195 ? 9.920 -5.353 4.343 1.00 88.62 195 PRO A CA 1
ATOM 1579 C C . PRO A 1 195 ? 9.231 -5.841 3.074 1.00 88.62 195 PRO A C 1
ATOM 1581 O O . PRO A 1 195 ? 8.165 -5.335 2.747 1.00 88.62 195 PRO A O 1
ATOM 1584 N N . PHE A 1 196 ? 9.804 -6.855 2.420 1.00 90.94 196 PHE A N 1
ATOM 1585 C CA . PHE A 1 196 ? 9.197 -7.512 1.271 1.00 90.94 196 PHE A CA 1
ATOM 1586 C C . PHE A 1 196 ? 7.866 -8.174 1.645 1.00 90.94 196 PHE A C 1
ATOM 1588 O O . PHE A 1 196 ? 6.826 -7.701 1.203 1.00 90.94 196 PHE A O 1
ATOM 1595 N N . LEU A 1 197 ? 7.886 -9.193 2.516 1.00 90.75 197 LEU A N 1
ATOM 1596 C CA . LEU A 1 197 ? 6.686 -9.941 2.920 1.00 90.75 197 LEU A CA 1
ATOM 1597 C C . LEU A 1 197 ? 5.598 -9.044 3.513 1.00 90.75 197 LEU A C 1
ATOM 1599 O O . LEU A 1 197 ? 4.413 -9.283 3.315 1.00 90.75 197 LEU A O 1
ATOM 1603 N N . ASP A 1 198 ? 6.001 -8.026 4.265 1.00 90.06 198 ASP A N 1
ATOM 1604 C CA . ASP A 1 198 ? 5.070 -7.110 4.904 1.00 90.06 198 ASP A CA 1
ATOM 1605 C C . ASP A 1 198 ? 4.413 -6.168 3.879 1.00 90.06 198 ASP A C 1
ATOM 1607 O O . ASP A 1 198 ? 3.205 -5.938 3.950 1.00 90.06 198 ASP A O 1
ATOM 1611 N N . THR A 1 199 ? 5.188 -5.635 2.925 1.00 91.31 199 THR A N 1
ATOM 1612 C CA . THR A 1 199 ? 4.663 -4.782 1.842 1.00 91.31 199 THR A CA 1
ATOM 1613 C C . THR A 1 199 ? 3.786 -5.586 0.894 1.00 91.31 199 THR A C 1
ATOM 1615 O O . THR A 1 199 ? 2.674 -5.156 0.604 1.00 91.31 199 THR A O 1
ATOM 1618 N N . SER A 1 200 ? 4.237 -6.764 0.456 1.00 92.12 200 SER A N 1
ATOM 1619 C CA . SER A 1 200 ? 3.485 -7.602 -0.482 1.00 92.12 200 SER A CA 1
ATOM 1620 C C . SER A 1 200 ? 2.174 -8.104 0.124 1.00 92.12 200 SER A C 1
ATOM 1622 O O . SER A 1 200 ? 1.126 -7.996 -0.508 1.00 92.12 200 SER A O 1
ATOM 1624 N N . ALA A 1 201 ? 2.181 -8.536 1.391 1.00 90.94 201 ALA A N 1
ATOM 1625 C CA . ALA A 1 201 ? 0.955 -8.939 2.077 1.00 90.94 201 ALA A CA 1
ATOM 1626 C C . ALA A 1 201 ? -0.044 -7.780 2.229 1.00 90.94 201 ALA A C 1
ATOM 1628 O O . ALA A 1 201 ? -1.257 -7.992 2.138 1.00 90.94 201 ALA A O 1
ATOM 1629 N N . GLU A 1 202 ? 0.433 -6.554 2.480 1.00 88.69 202 GLU A N 1
ATOM 1630 C CA . GLU A 1 202 ? -0.446 -5.383 2.537 1.00 88.69 202 GLU A CA 1
ATOM 1631 C C . GLU A 1 202 ? -0.984 -5.009 1.152 1.00 88.69 202 GLU A C 1
ATOM 1633 O O . GLU A 1 202 ? -2.177 -4.722 1.042 1.00 88.69 202 GLU A O 1
ATOM 1638 N N . PHE A 1 203 ? -0.148 -5.085 0.114 1.00 89.00 203 PHE A N 1
ATOM 1639 C CA . PHE A 1 203 ? -0.527 -4.862 -1.279 1.00 89.00 203 PHE A CA 1
ATOM 1640 C C . PHE A 1 203 ? -1.646 -5.813 -1.725 1.00 89.00 203 PHE A C 1
ATOM 1642 O O . PHE A 1 203 ? -2.734 -5.357 -2.078 1.00 89.00 203 PHE A O 1
ATOM 1649 N N . GLU A 1 204 ? -1.461 -7.127 -1.576 1.00 87.50 204 GLU A N 1
ATOM 1650 C CA . GLU A 1 204 ? -2.492 -8.121 -1.913 1.00 87.50 204 GLU A CA 1
ATOM 1651 C C . GLU A 1 204 ? -3.772 -7.947 -1.099 1.00 87.50 204 GLU A C 1
ATOM 1653 O O . GLU A 1 204 ? -4.886 -8.144 -1.592 1.00 87.50 204 GLU A O 1
ATOM 1658 N N . ARG A 1 205 ? -3.639 -7.636 0.198 1.00 84.25 205 ARG A N 1
ATOM 1659 C CA . ARG A 1 205 ? -4.798 -7.425 1.071 1.00 84.25 205 ARG A CA 1
ATOM 1660 C C . ARG A 1 205 ? -5.637 -6.268 0.554 1.00 84.25 205 ARG A C 1
ATOM 1662 O O . ARG A 1 205 ? -6.859 -6.373 0.531 1.00 84.25 205 ARG A O 1
ATOM 1669 N N . LEU A 1 206 ? -4.989 -5.169 0.200 1.00 77.19 206 LEU A N 1
ATOM 1670 C CA . LEU A 1 206 ? -5.662 -3.962 -0.235 1.00 77.19 206 LEU A CA 1
ATOM 1671 C C . LEU A 1 206 ? -6.262 -4.102 -1.638 1.00 77.19 206 LEU A C 1
ATOM 1673 O O . LEU A 1 206 ? -7.426 -3.732 -1.800 1.00 77.19 206 LEU A O 1
ATOM 1677 N N . LYS A 1 207 ? -5.553 -4.756 -2.572 1.00 76.56 207 LYS A N 1
ATOM 1678 C CA . LYS A 1 207 ? -6.096 -5.185 -3.873 1.00 76.56 207 LYS A CA 1
ATOM 1679 C C . LYS A 1 207 ? -7.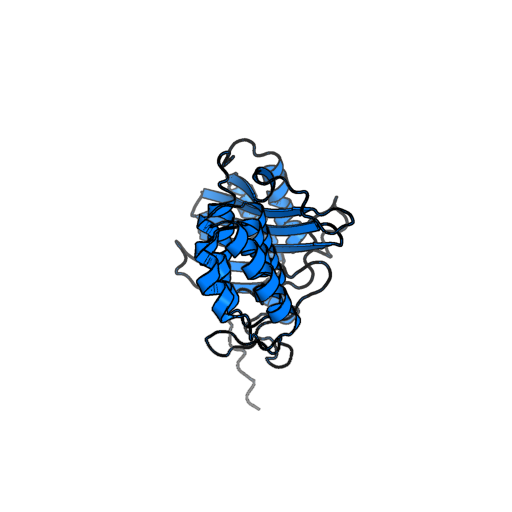383 -5.997 -3.702 1.00 76.56 207 LYS A C 1
ATOM 1681 O O . LYS A 1 207 ? -8.424 -5.634 -4.236 1.00 76.56 207 LYS A O 1
ATOM 1686 N N . ARG A 1 208 ? -7.367 -7.037 -2.855 1.00 76.56 208 ARG A N 1
ATOM 1687 C CA . ARG A 1 208 ? -8.552 -7.884 -2.590 1.00 76.56 208 ARG A CA 1
ATOM 1688 C C . ARG A 1 208 ? -9.725 -7.152 -1.949 1.00 76.56 208 ARG A C 1
ATOM 1690 O O . ARG A 1 208 ? -10.864 -7.580 -2.089 1.00 76.56 208 ARG A O 1
ATOM 1697 N N . LEU A 1 209 ? -9.460 -6.109 -1.167 1.00 68.19 209 LEU A N 1
ATOM 1698 C CA . LEU A 1 209 ? -10.513 -5.344 -0.500 1.00 68.19 209 LEU A CA 1
ATOM 1699 C C . LEU A 1 209 ? -11.145 -4.284 -1.410 1.00 68.19 209 LEU A C 1
ATOM 1701 O O . LEU A 1 209 ? -12.083 -3.623 -0.952 1.00 68.19 209 LEU A O 1
ATOM 1705 N N . ASN A 1 210 ? -10.625 -4.123 -2.636 1.00 62.44 210 ASN A N 1
ATOM 1706 C CA . ASN A 1 210 ? -10.932 -3.041 -3.567 1.00 62.44 210 ASN A CA 1
ATOM 1707 C C . ASN A 1 210 ? -11.088 -1.704 -2.832 1.00 62.44 210 ASN A C 1
ATOM 1709 O O . ASN A 1 210 ? -12.104 -1.004 -2.903 1.00 62.44 210 ASN A O 1
ATOM 1713 N N . PHE A 1 211 ? -10.120 -1.423 -1.962 1.00 60.44 211 PHE A N 1
ATOM 1714 C CA . PHE A 1 211 ? -10.158 -0.193 -1.205 1.00 60.44 211 PHE A CA 1
ATOM 1715 C C . PHE A 1 211 ? -9.862 0.933 -2.189 1.00 60.44 211 PHE A C 1
ATOM 1717 O O . PHE A 1 211 ? -8.760 0.968 -2.704 1.00 60.44 211 PHE A O 1
ATOM 1724 N N . LEU A 1 212 ? -10.849 1.788 -2.469 1.00 51.34 212 LEU A N 1
ATOM 1725 C CA . LEU A 1 212 ? -10.703 3.131 -3.045 1.00 51.34 212 LEU A CA 1
ATOM 1726 C C . LEU A 1 212 ? -9.408 3.369 -3.831 1.00 51.34 212 LEU A C 1
ATOM 1728 O O . LEU A 1 212 ? -8.454 3.849 -3.227 1.00 51.34 212 LEU A O 1
ATOM 1732 N N . ASN A 1 213 ? -9.392 3.041 -5.129 1.00 52.38 213 ASN A N 1
ATOM 1733 C CA . ASN A 1 213 ? -8.371 3.454 -6.107 1.00 52.38 213 ASN A CA 1
ATOM 1734 C C . ASN A 1 213 ? -7.008 3.771 -5.485 1.00 52.38 213 ASN A C 1
ATOM 1736 O O . ASN A 1 213 ? -6.557 4.917 -5.453 1.00 52.38 213 ASN A O 1
ATOM 1740 N N . LEU A 1 214 ? -6.350 2.729 -4.989 1.00 59.44 214 LEU A N 1
ATOM 1741 C CA . LEU A 1 214 ? -5.050 2.798 -4.339 1.00 59.44 214 LEU A CA 1
ATOM 1742 C C . LEU A 1 214 ? -3.931 3.169 -5.304 1.00 59.44 214 LEU A C 1
ATOM 1744 O O . LEU A 1 214 ? -2.805 2.860 -4.990 1.00 59.44 214 LEU A O 1
ATOM 1748 N N . ARG A 1 215 ? -4.172 3.804 -6.451 1.00 65.88 215 ARG A N 1
ATOM 1749 C CA . ARG A 1 215 ? -3.161 4.008 -7.501 1.00 65.88 215 ARG A CA 1
ATOM 1750 C C . ARG A 1 215 ? -1.867 4.569 -6.945 1.00 65.88 215 ARG A C 1
ATOM 1752 O O . ARG A 1 215 ? -0.798 4.062 -7.253 1.00 65.88 215 ARG A O 1
ATOM 1759 N N . GLU A 1 216 ? -1.964 5.562 -6.065 1.00 73.69 216 GLU A N 1
ATOM 1760 C CA . GLU A 1 216 ? -0.786 6.103 -5.400 1.00 73.69 216 GLU A CA 1
ATOM 1761 C C . GLU A 1 216 ? -0.144 5.054 -4.478 1.00 73.69 216 GLU A C 1
ATOM 1763 O O . GLU A 1 216 ? 1.027 4.738 -4.647 1.00 73.69 216 GLU A O 1
ATOM 1768 N N . PHE A 1 217 ? -0.889 4.410 -3.580 1.00 77.50 217 PHE A N 1
ATOM 1769 C CA . PHE A 1 217 ? -0.365 3.299 -2.777 1.00 77.50 217 PHE A CA 1
ATOM 1770 C C . PHE A 1 217 ? 0.177 2.115 -3.593 1.00 77.50 217 PHE A C 1
ATOM 1772 O O . PHE A 1 217 ? 1.185 1.538 -3.201 1.00 77.50 217 PHE A O 1
ATOM 1779 N N . GLU A 1 218 ? -0.455 1.727 -4.693 1.00 82.38 218 GLU A N 1
ATOM 1780 C CA . GLU A 1 218 ? -0.073 0.642 -5.589 1.00 82.38 218 GLU A CA 1
ATOM 1781 C C . GLU A 1 218 ? 1.250 0.997 -6.239 1.00 82.38 218 GLU A C 1
ATOM 1783 O O . GLU A 1 218 ? 2.232 0.298 -6.012 1.00 82.38 218 GLU A O 1
ATOM 1788 N N . ARG A 1 219 ? 1.321 2.148 -6.914 1.00 86.75 219 ARG A N 1
ATOM 1789 C CA . ARG A 1 219 ? 2.558 2.695 -7.481 1.00 86.75 219 ARG A CA 1
ATOM 1790 C C . ARG A 1 219 ? 3.676 2.731 -6.448 1.00 86.75 219 ARG A C 1
ATOM 1792 O O . ARG A 1 219 ? 4.778 2.262 -6.713 1.00 86.75 219 ARG A O 1
ATOM 1799 N N . ARG A 1 220 ? 3.392 3.244 -5.249 1.00 89.25 220 ARG A N 1
ATOM 1800 C CA . ARG A 1 220 ? 4.378 3.371 -4.166 1.00 89.25 220 ARG A CA 1
ATOM 1801 C C . ARG A 1 220 ? 4.739 2.027 -3.545 1.00 89.25 220 ARG A C 1
ATOM 1803 O O . ARG A 1 220 ? 5.858 1.862 -3.071 1.00 89.25 220 ARG A O 1
ATOM 1810 N N . SER A 1 221 ? 3.838 1.052 -3.569 1.00 91.25 221 SER A N 1
ATOM 1811 C CA . SER A 1 221 ? 4.114 -0.322 -3.150 1.00 91.25 221 SER A CA 1
ATOM 1812 C C . SER A 1 221 ? 4.996 -1.037 -4.162 1.00 91.25 221 SER A C 1
ATOM 1814 O O . SER A 1 221 ? 5.954 -1.678 -3.750 1.00 91.25 221 SER A O 1
ATOM 1816 N N . LEU A 1 222 ? 4.742 -0.887 -5.464 1.00 93.94 222 LEU A N 1
ATOM 1817 C CA . LEU A 1 222 ? 5.604 -1.430 -6.518 1.00 93.94 222 LEU A CA 1
ATOM 1818 C C . LEU A 1 222 ? 6.988 -0.774 -6.492 1.00 93.94 222 LEU A C 1
ATOM 1820 O O . LEU A 1 222 ? 7.999 -1.474 -6.508 1.00 93.94 222 LEU A O 1
ATOM 1824 N N . GLU A 1 223 ? 7.048 0.549 -6.315 1.00 93.50 223 GLU A N 1
ATOM 1825 C CA . GLU A 1 223 ? 8.299 1.281 -6.107 1.00 93.50 223 GLU A CA 1
ATOM 1826 C C . GLU A 1 223 ? 9.066 0.746 -4.891 1.00 93.50 223 GLU A C 1
ATOM 1828 O O . GLU A 1 223 ? 10.280 0.526 -4.953 1.00 93.50 223 GLU A O 1
ATOM 1833 N N . ALA A 1 224 ? 8.356 0.501 -3.790 1.00 93.56 224 ALA A N 1
ATOM 1834 C CA . ALA A 1 224 ? 8.925 -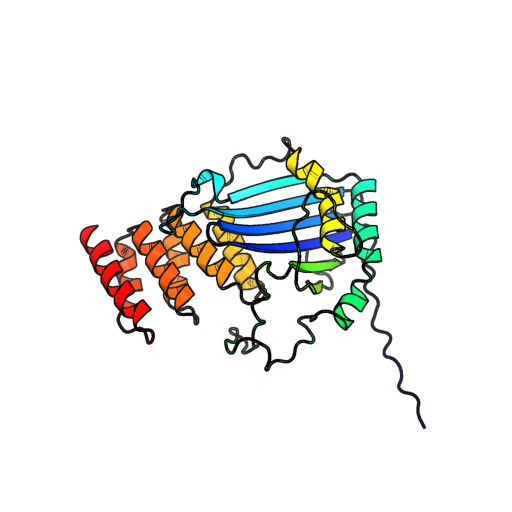0.107 -2.603 1.00 93.56 224 ALA A CA 1
ATOM 1835 C C . ALA A 1 224 ? 9.457 -1.517 -2.865 1.00 93.56 224 ALA A C 1
ATOM 1837 O O . ALA A 1 224 ? 10.590 -1.809 -2.490 1.00 93.56 224 ALA A O 1
ATOM 1838 N N . LEU A 1 225 ? 8.675 -2.381 -3.513 1.00 94.62 225 LEU A N 1
ATOM 1839 C CA . LEU A 1 225 ? 9.087 -3.737 -3.870 1.00 94.62 225 LEU A CA 1
ATOM 1840 C C . LEU A 1 225 ? 10.345 -3.719 -4.756 1.00 94.62 225 LEU A C 1
ATOM 1842 O O . LEU A 1 225 ? 11.297 -4.447 -4.472 1.00 94.62 225 LEU A O 1
ATOM 1846 N N . GLY A 1 226 ? 10.412 -2.815 -5.737 1.00 92.69 226 GLY A N 1
ATOM 1847 C CA . GLY A 1 226 ? 11.603 -2.590 -6.558 1.00 92.69 226 GLY A CA 1
ATOM 1848 C C . GLY A 1 226 ? 12.807 -2.086 -5.754 1.00 92.69 226 GLY A C 1
ATOM 1849 O O . GLY A 1 226 ? 13.918 -2.586 -5.917 1.00 92.69 226 GLY A O 1
ATOM 1850 N N . ALA A 1 227 ? 12.604 -1.144 -4.828 1.00 91.94 227 ALA A N 1
ATOM 1851 C CA . ALA A 1 227 ? 13.663 -0.615 -3.961 1.00 91.94 227 ALA A CA 1
ATOM 1852 C C . ALA A 1 227 ? 14.222 -1.659 -2.977 1.00 91.94 227 ALA A C 1
ATOM 1854 O O . ALA A 1 227 ? 15.366 -1.546 -2.529 1.00 91.94 227 ALA A O 1
ATOM 1855 N N . LEU A 1 228 ? 13.436 -2.684 -2.639 1.00 92.31 228 LEU A N 1
ATOM 1856 C CA . LEU A 1 228 ? 13.896 -3.818 -1.838 1.00 92.31 228 LEU A CA 1
ATOM 1857 C C . LEU A 1 228 ? 14.798 -4.774 -2.627 1.00 92.31 228 LEU A C 1
ATOM 1859 O O . LEU A 1 228 ? 15.603 -5.462 -2.001 1.00 92.31 228 LEU A O 1
ATOM 1863 N N . ARG A 1 229 ? 14.693 -4.782 -3.965 1.00 91.56 229 ARG A N 1
ATOM 1864 C CA . ARG A 1 229 ? 15.484 -5.613 -4.891 1.00 91.56 229 ARG A CA 1
ATOM 1865 C C . ARG A 1 229 ? 15.444 -7.113 -4.565 1.00 91.56 229 ARG A C 1
ATOM 1867 O O . ARG A 1 229 ? 16.407 -7.832 -4.815 1.00 91.56 229 ARG A O 1
ATOM 1874 N N . ASP A 1 230 ? 14.340 -7.575 -3.983 1.00 92.12 230 ASP A N 1
ATOM 1875 C CA . ASP A 1 230 ? 14.111 -8.986 -3.678 1.00 92.12 230 ASP A CA 1
ATOM 1876 C C . ASP A 1 230 ? 13.487 -9.667 -4.911 1.00 92.12 230 ASP A C 1
ATOM 1878 O O . ASP A 1 230 ? 12.413 -9.237 -5.340 1.00 92.12 230 ASP A O 1
ATOM 1882 N N . PRO A 1 231 ? 14.100 -10.717 -5.491 1.00 92.75 231 PRO A N 1
ATOM 1883 C CA . PRO A 1 231 ? 13.529 -11.436 -6.632 1.00 92.75 231 PRO A CA 1
ATOM 1884 C C . PRO A 1 231 ? 12.124 -11.995 -6.378 1.00 92.75 231 PRO A C 1
ATOM 1886 O O . PRO A 1 231 ? 11.359 -12.177 -7.322 1.00 92.75 231 PRO A O 1
ATOM 1889 N N . ALA A 1 232 ? 11.733 -12.213 -5.117 1.00 93.94 232 ALA A N 1
ATOM 1890 C CA . ALA A 1 232 ? 10.375 -12.626 -4.772 1.00 93.94 232 ALA A CA 1
ATOM 1891 C C . ALA A 1 232 ? 9.303 -11.579 -5.143 1.00 93.94 232 ALA A C 1
ATOM 1893 O O . ALA A 1 232 ? 8.117 -11.903 -5.160 1.00 93.94 232 ALA A O 1
ATOM 1894 N N . ALA A 1 233 ? 9.696 -10.341 -5.464 1.00 94.88 233 ALA A N 1
ATOM 1895 C CA . ALA A 1 233 ? 8.803 -9.307 -5.978 1.00 94.88 233 ALA A CA 1
ATOM 1896 C C . ALA A 1 233 ? 8.462 -9.453 -7.468 1.00 94.88 233 ALA A C 1
ATOM 1898 O O . ALA A 1 233 ? 7.485 -8.851 -7.906 1.00 94.88 233 ALA A O 1
ATOM 1899 N N . VAL A 1 234 ? 9.208 -10.246 -8.245 1.00 95.44 234 VAL A N 1
ATOM 1900 C CA . VAL A 1 234 ? 8.987 -10.383 -9.697 1.00 95.44 234 VAL A CA 1
ATOM 1901 C C . VAL A 1 234 ? 7.549 -10.804 -10.037 1.00 95.44 234 VAL A C 1
ATOM 1903 O O . VAL A 1 234 ? 6.945 -10.129 -10.869 1.00 95.44 234 VAL A O 1
ATOM 1906 N N . PRO A 1 235 ? 6.928 -11.805 -9.377 1.00 94.56 235 PRO A N 1
ATOM 1907 C CA . PRO A 1 235 ? 5.530 -12.157 -9.648 1.00 94.56 235 PRO A CA 1
ATOM 1908 C C . PRO A 1 235 ? 4.535 -11.020 -9.370 1.00 94.56 235 PRO A C 1
ATOM 1910 O O . PRO A 1 235 ? 3.525 -10.898 -10.051 1.00 94.56 235 PRO A O 1
ATOM 1913 N N . PHE A 1 236 ? 4.819 -10.168 -8.380 1.00 93.38 236 PHE A N 1
ATOM 1914 C CA . PHE A 1 236 ? 3.974 -9.014 -8.060 1.00 93.38 236 PHE A CA 1
ATOM 1915 C C . PHE A 1 236 ? 4.084 -7.924 -9.122 1.00 93.38 236 PHE A C 1
ATOM 1917 O O . PHE A 1 236 ? 3.089 -7.303 -9.466 1.00 93.38 236 PHE A O 1
ATOM 1924 N N . LEU A 1 237 ? 5.293 -7.685 -9.627 1.00 95.94 237 LEU A N 1
ATOM 1925 C CA . LEU A 1 237 ? 5.545 -6.655 -10.630 1.00 95.94 237 LEU A CA 1
ATOM 1926 C C . LEU A 1 237 ? 5.031 -7.085 -12.008 1.00 95.94 237 LEU A C 1
ATOM 1928 O O . LEU A 1 237 ? 4.348 -6.314 -12.665 1.00 95.94 237 LEU A O 1
ATOM 1932 N N . THR A 1 238 ? 5.289 -8.328 -12.417 1.00 95.88 238 THR A N 1
ATOM 1933 C CA . THR A 1 238 ? 4.821 -8.876 -13.706 1.00 95.88 238 THR A CA 1
ATOM 1934 C C . THR A 1 238 ? 3.297 -8.898 -13.812 1.00 95.88 238 THR A C 1
ATOM 1936 O O . THR A 1 238 ? 2.755 -8.534 -14.850 1.00 95.88 238 THR A O 1
ATOM 1939 N N . ALA A 1 239 ? 2.588 -9.212 -12.722 1.00 92.94 239 ALA A N 1
ATOM 1940 C CA . ALA A 1 239 ? 1.127 -9.133 -12.684 1.00 92.94 239 ALA A CA 1
ATOM 1941 C C . ALA A 1 239 ? 0.593 -7.716 -12.973 1.00 92.94 239 ALA A C 1
ATOM 1943 O O . ALA A 1 239 ? -0.456 -7.561 -13.595 1.00 92.94 239 ALA A O 1
ATOM 1944 N N . GLU A 1 240 ? 1.315 -6.678 -12.547 1.00 93.12 240 GLU A N 1
ATOM 1945 C CA . GLU A 1 240 ? 0.901 -5.280 -12.691 1.00 93.12 240 GLU A CA 1
ATOM 1946 C C . GLU A 1 240 ? 1.364 -4.641 -14.013 1.00 93.12 240 GLU A C 1
ATOM 1948 O O . GLU A 1 240 ? 0.997 -3.500 -14.292 1.00 93.12 240 GLU A O 1
ATOM 1953 N N . LEU A 1 241 ? 2.085 -5.374 -14.875 1.00 95.50 241 LEU A N 1
ATOM 1954 C CA . LEU A 1 241 ? 2.356 -4.952 -16.258 1.00 95.50 241 LEU A CA 1
ATOM 1955 C C . LEU A 1 241 ? 1.077 -4.822 -17.090 1.00 95.50 241 LEU A C 1
ATOM 1957 O O . LEU A 1 241 ? 1.079 -4.126 -18.092 1.00 95.50 241 LEU A O 1
ATOM 1961 N N . PHE A 1 242 ? -0.023 -5.441 -16.664 1.00 91.12 242 PHE A N 1
ATOM 1962 C CA . PHE A 1 242 ? -1.318 -5.388 -17.349 1.00 91.12 242 PHE A CA 1
ATOM 1963 C C . PHE A 1 242 ? -2.360 -4.591 -16.558 1.00 91.12 242 PHE A C 1
ATOM 1965 O O . PHE A 1 242 ? -3.564 -4.727 -16.780 1.00 91.12 242 PHE A O 1
ATOM 1972 N N . ALA A 1 243 ? -1.914 -3.775 -15.598 1.00 88.19 243 ALA A N 1
ATOM 1973 C CA . ALA A 1 243 ? -2.807 -2.909 -14.847 1.00 88.19 243 ALA A CA 1
ATOM 1974 C C . ALA A 1 243 ? -3.511 -1.911 -15.790 1.00 88.19 243 ALA A C 1
ATOM 1976 O O . ALA A 1 243 ? -2.888 -1.414 -16.732 1.00 88.19 243 ALA A O 1
ATOM 1977 N N . PRO A 1 244 ? -4.787 -1.558 -15.536 1.00 83.31 244 PRO A N 1
ATOM 1978 C CA . PRO A 1 244 ? -5.528 -0.627 -16.390 1.00 83.31 244 PRO A CA 1
ATOM 1979 C C . PRO A 1 244 ? -4.927 0.786 -16.394 1.00 83.31 244 PRO A C 1
ATOM 1981 O O . PRO A 1 244 ? -5.082 1.513 -17.368 1.00 83.31 244 PRO A O 1
ATOM 1984 N N . ASP A 1 245 ? -4.235 1.180 -15.320 1.00 81.19 245 ASP A N 1
ATOM 1985 C CA . ASP A 1 245 ? -3.572 2.479 -15.222 1.00 81.19 245 ASP A CA 1
ATOM 1986 C C . ASP A 1 245 ? -2.129 2.397 -15.768 1.00 81.19 245 ASP A C 1
ATOM 1988 O O . ASP A 1 245 ? -1.314 1.660 -15.197 1.00 81.19 245 ASP A O 1
ATOM 1992 N N . PRO A 1 246 ? -1.770 3.169 -16.813 1.00 85.56 246 PRO A N 1
ATOM 1993 C CA . PRO A 1 246 ? -0.417 3.166 -17.377 1.00 85.56 246 PRO A CA 1
ATOM 1994 C C . PRO A 1 246 ? 0.658 3.561 -16.359 1.00 85.56 246 PRO A C 1
ATOM 1996 O O . PRO A 1 246 ? 1.774 3.050 -16.401 1.00 85.56 246 PRO A O 1
ATOM 1999 N N . GLN A 1 247 ? 0.335 4.396 -15.370 1.00 85.94 247 GLN A N 1
ATOM 2000 C CA . GLN A 1 247 ? 1.288 4.788 -14.332 1.00 85.94 247 GLN A CA 1
ATOM 2001 C C . GLN A 1 247 ? 1.615 3.643 -13.365 1.00 85.94 247 GLN A C 1
ATOM 2003 O O . GLN A 1 247 ? 2.703 3.621 -12.785 1.00 85.94 247 GLN A O 1
ATOM 2008 N N . VAL A 1 248 ? 0.695 2.689 -13.179 1.00 90.06 248 VAL A N 1
ATOM 2009 C CA . VAL A 1 248 ? 0.966 1.451 -12.432 1.00 90.06 248 VAL A CA 1
ATOM 2010 C C . VAL A 1 248 ? 1.859 0.530 -13.265 1.00 90.06 248 VAL A C 1
ATOM 2012 O O . VAL A 1 248 ? 2.858 0.038 -12.736 1.00 90.06 248 VAL A O 1
ATOM 2015 N N . ARG A 1 249 ? 1.583 0.388 -14.572 1.00 94.25 249 ARG A N 1
ATOM 2016 C CA . ARG A 1 249 ? 2.424 -0.387 -15.506 1.00 94.25 249 ARG A CA 1
ATOM 2017 C C . ARG A 1 249 ? 3.865 0.135 -15.555 1.00 94.25 249 ARG A C 1
ATOM 2019 O O . ARG A 1 249 ? 4.810 -0.640 -15.420 1.00 94.25 249 ARG A O 1
ATOM 2026 N N . LEU A 1 250 ? 4.052 1.455 -15.636 1.00 94.56 250 LEU A N 1
ATOM 2027 C CA . LEU A 1 250 ? 5.374 2.096 -15.584 1.00 94.56 250 LEU A CA 1
ATOM 2028 C C . LEU A 1 250 ? 6.136 1.771 -14.295 1.00 94.56 250 LEU A C 1
ATOM 2030 O O . LEU A 1 250 ? 7.336 1.500 -14.329 1.00 94.56 250 LEU A O 1
ATOM 2034 N N . GLN A 1 251 ? 5.450 1.769 -13.150 1.00 94.06 251 GLN A N 1
ATOM 2035 C CA . GLN A 1 251 ? 6.084 1.437 -11.872 1.00 94.06 251 GLN A CA 1
ATOM 2036 C C . GLN A 1 251 ? 6.425 -0.050 -11.745 1.00 94.06 251 GLN A C 1
ATOM 2038 O O . GLN A 1 251 ? 7.436 -0.393 -11.128 1.00 94.06 251 GLN A O 1
ATOM 2043 N N . ALA A 1 252 ? 5.629 -0.932 -12.352 1.00 96.19 252 ALA A N 1
ATOM 2044 C CA . ALA A 1 252 ? 5.974 -2.342 -12.477 1.00 96.19 252 ALA A CA 1
ATOM 2045 C C . ALA A 1 252 ? 7.272 -2.533 -13.282 1.00 96.19 252 ALA A C 1
ATOM 2047 O O . ALA A 1 252 ? 8.194 -3.196 -12.798 1.00 96.19 252 ALA A O 1
ATOM 2048 N N . LEU A 1 253 ? 7.384 -1.886 -14.449 1.00 97.56 253 LEU A N 1
ATOM 2049 C CA . LEU A 1 253 ? 8.590 -1.903 -15.288 1.00 97.56 253 LEU A CA 1
ATOM 2050 C C . LEU A 1 253 ? 9.824 -1.380 -14.538 1.00 97.56 253 LEU A C 1
ATOM 2052 O O . LEU A 1 253 ? 10.862 -2.042 -14.503 1.00 97.56 253 LEU A O 1
ATOM 2056 N N . GLU A 1 254 ? 9.704 -0.232 -13.869 1.00 95.25 254 GLU A N 1
ATOM 2057 C CA . GLU A 1 254 ? 10.781 0.350 -13.060 1.00 95.25 254 GLU A CA 1
ATOM 2058 C C . GLU A 1 254 ? 11.219 -0.592 -11.924 1.00 95.25 254 GLU A C 1
ATOM 2060 O O . GLU A 1 254 ? 12.413 -0.763 -11.655 1.00 95.25 254 GLU A O 1
ATOM 2065 N N . GLY A 1 255 ? 10.264 -1.250 -11.261 1.00 95.00 255 GLY A N 1
ATOM 2066 C CA . GLY A 1 255 ? 10.562 -2.246 -10.237 1.00 95.00 255 GLY A CA 1
ATOM 2067 C C . GLY A 1 255 ? 11.338 -3.443 -10.790 1.00 95.00 255 GLY A C 1
ATOM 2068 O O . GLY A 1 255 ? 12.327 -3.859 -10.178 1.00 95.00 255 GLY A O 1
ATOM 2069 N N . LEU A 1 256 ? 10.945 -3.960 -11.960 1.00 96.44 256 LEU A N 1
ATOM 2070 C CA . LEU A 1 256 ? 11.640 -5.063 -12.633 1.00 96.44 256 LEU A CA 1
ATOM 2071 C C . LEU A 1 256 ? 13.067 -4.671 -13.030 1.00 96.44 256 LEU A C 1
ATOM 2073 O O . LEU A 1 256 ? 13.999 -5.432 -12.761 1.00 96.44 256 LEU A O 1
ATOM 2077 N N . ALA A 1 257 ? 13.266 -3.463 -13.563 1.00 95.00 257 ALA A N 1
ATOM 2078 C CA . ALA A 1 257 ? 14.583 -2.938 -13.924 1.00 95.00 257 ALA A CA 1
ATOM 2079 C C . ALA A 1 257 ? 15.533 -2.844 -12.714 1.00 95.00 257 ALA A C 1
ATOM 2081 O O . ALA A 1 257 ? 16.706 -3.236 -12.776 1.00 95.00 257 ALA A O 1
ATOM 2082 N N . ARG A 1 258 ? 15.016 -2.374 -11.569 1.00 93.12 258 ARG A N 1
ATOM 2083 C CA . ARG A 1 258 ? 15.778 -2.280 -10.309 1.00 93.12 258 ARG A CA 1
ATOM 2084 C C . ARG A 1 258 ? 16.185 -3.646 -9.771 1.00 93.12 258 ARG A C 1
ATOM 2086 O O . ARG A 1 258 ? 17.304 -3.793 -9.259 1.00 93.12 258 ARG A O 1
ATOM 2093 N N . ILE A 1 259 ? 15.302 -4.640 -9.870 1.00 94.12 259 ILE A N 1
ATOM 2094 C CA . ILE A 1 259 ? 15.622 -6.022 -9.494 1.00 94.12 259 ILE A CA 1
ATOM 2095 C C . ILE A 1 259 ? 16.666 -6.585 -10.462 1.00 94.12 259 ILE A C 1
ATOM 2097 O O . ILE A 1 259 ? 17.678 -7.120 -10.013 1.00 94.12 259 ILE A O 1
ATOM 2101 N N . GLY A 1 260 ? 16.471 -6.399 -11.770 1.00 91.50 260 GLY A N 1
ATOM 2102 C CA . GLY A 1 260 ? 17.382 -6.890 -12.800 1.00 91.50 260 GLY A CA 1
ATOM 2103 C C . GLY A 1 260 ? 17.309 -8.399 -13.015 1.00 91.50 260 GLY A C 1
ATOM 2104 O O . GLY A 1 260 ? 18.341 -9.018 -13.252 1.00 91.50 260 GLY A O 1
ATOM 2105 N N . TYR A 1 261 ? 16.130 -8.999 -12.849 1.00 89.38 261 TYR A N 1
ATOM 2106 C CA . TYR A 1 261 ? 15.939 -10.439 -13.006 1.00 89.38 261 TYR A CA 1
ATOM 2107 C C . TYR A 1 261 ? 15.692 -10.782 -14.477 1.00 89.38 261 TYR A C 1
ATOM 2109 O O . TYR A 1 261 ? 14.569 -10.645 -14.954 1.00 89.38 261 TYR A O 1
ATOM 2117 N N . GLY A 1 262 ? 16.738 -11.230 -15.179 1.00 86.88 262 GLY A N 1
ATOM 2118 C CA . GLY A 1 262 ? 16.708 -11.538 -16.617 1.00 86.88 262 GLY A CA 1
ATOM 2119 C C . GLY A 1 262 ? 15.494 -12.352 -17.094 1.00 86.88 262 GLY A C 1
ATOM 2120 O O . GLY A 1 262 ? 14.893 -11.969 -18.093 1.00 86.88 262 GLY A O 1
ATOM 2121 N N . PRO A 1 263 ? 15.036 -13.402 -16.377 1.00 90.25 263 PRO A N 1
ATOM 2122 C CA . PRO A 1 263 ? 13.867 -14.174 -16.808 1.00 90.25 263 PRO A CA 1
ATOM 2123 C C . PRO A 1 263 ? 12.553 -13.379 -16.912 1.00 90.25 263 PRO A C 1
ATOM 2125 O O . PRO A 1 263 ? 11.656 -13.805 -17.636 1.00 90.25 263 PRO A O 1
ATOM 2128 N N . ALA A 1 264 ? 12.443 -12.217 -16.256 1.00 91.38 264 ALA A N 1
ATOM 2129 C CA . ALA A 1 264 ? 11.286 -11.330 -16.403 1.00 91.38 264 ALA A CA 1
ATOM 2130 C C . ALA A 1 264 ? 11.210 -10.649 -17.785 1.00 91.38 264 ALA A C 1
ATOM 2132 O O . ALA A 1 264 ? 10.196 -10.031 -18.092 1.00 91.38 264 ALA A O 1
ATOM 2133 N N . ALA A 1 265 ? 12.248 -10.749 -18.628 1.00 93.38 265 ALA A N 1
ATOM 2134 C CA . ALA A 1 265 ? 12.241 -10.178 -19.976 1.00 93.38 265 ALA A CA 1
ATOM 2135 C C . ALA A 1 265 ? 11.064 -10.698 -20.816 1.00 93.38 265 ALA A C 1
ATOM 2137 O O . ALA A 1 265 ? 10.398 -9.910 -21.476 1.00 93.38 265 ALA A O 1
ATOM 2138 N N . SER A 1 266 ? 10.737 -11.990 -20.702 1.00 93.38 266 SER A N 1
ATOM 2139 C CA . SER A 1 266 ? 9.595 -12.580 -21.416 1.00 93.38 266 SER A CA 1
ATOM 2140 C C . SER A 1 266 ? 8.245 -11.955 -21.038 1.00 93.38 266 SER A C 1
ATOM 2142 O O . SER A 1 266 ? 7.382 -11.804 -21.896 1.00 93.38 266 SER A O 1
ATOM 2144 N N . ASP A 1 267 ? 8.070 -11.531 -19.782 1.00 95.00 267 ASP A N 1
ATOM 2145 C CA . ASP A 1 267 ? 6.868 -10.815 -19.348 1.00 95.00 267 ASP A CA 1
ATOM 2146 C C . ASP A 1 267 ? 6.860 -9.365 -19.863 1.00 95.00 267 ASP A C 1
ATOM 2148 O O . ASP A 1 267 ? 5.813 -8.846 -20.244 1.00 95.00 267 ASP A O 1
ATOM 2152 N N . VAL A 1 268 ? 8.026 -8.706 -19.907 1.00 96.50 268 VAL A N 1
ATOM 2153 C CA . VAL A 1 268 ? 8.164 -7.327 -20.412 1.00 96.50 268 VAL A CA 1
ATOM 2154 C C . VAL A 1 268 ? 7.958 -7.253 -21.931 1.00 96.50 268 VAL A C 1
ATOM 2156 O O . VAL A 1 268 ? 7.381 -6.282 -22.420 1.00 96.50 268 VAL A O 1
ATOM 2159 N N . GLU A 1 269 ? 8.348 -8.284 -22.685 1.00 95.88 269 GLU A N 1
ATOM 2160 C CA . GLU A 1 269 ? 8.090 -8.388 -24.131 1.00 95.88 269 GLU A CA 1
ATOM 2161 C C . GLU A 1 269 ? 6.598 -8.268 -24.474 1.00 95.88 269 GLU A C 1
ATOM 2163 O O . GLU A 1 269 ? 6.250 -7.756 -25.535 1.00 95.88 269 GLU A O 1
ATOM 2168 N N . LEU A 1 270 ? 5.702 -8.660 -23.564 1.00 94.31 270 LEU A N 1
ATOM 2169 C CA . LEU A 1 270 ? 4.255 -8.591 -23.778 1.00 94.31 270 LEU A CA 1
ATOM 2170 C C . LEU A 1 270 ? 3.695 -7.158 -23.773 1.00 94.31 270 LEU A C 1
ATOM 2172 O O . LEU A 1 270 ? 2.551 -6.964 -24.181 1.00 94.31 270 LEU A O 1
ATOM 2176 N N . VAL A 1 271 ? 4.469 -6.163 -23.324 1.00 95.25 271 VAL A N 1
ATOM 2177 C CA . VAL A 1 271 ? 4.033 -4.758 -23.199 1.00 95.25 271 VAL A CA 1
ATOM 2178 C C . VAL A 1 271 ? 4.871 -3.774 -24.027 1.00 95.25 271 VAL A C 1
ATOM 2180 O O . VAL A 1 271 ? 4.756 -2.561 -23.873 1.00 95.25 271 VAL A O 1
ATOM 2183 N N . ILE A 1 272 ? 5.693 -4.256 -24.963 1.00 95.75 272 ILE A N 1
ATOM 2184 C CA . ILE A 1 272 ? 6.491 -3.387 -25.859 1.00 95.75 272 ILE A CA 1
ATOM 2185 C C . ILE A 1 272 ? 5.641 -2.581 -26.853 1.00 95.75 272 ILE A C 1
ATOM 2187 O O . ILE A 1 272 ? 6.059 -1.514 -27.315 1.00 95.75 272 ILE A O 1
ATOM 2191 N N . ASP A 1 273 ? 4.445 -3.089 -27.149 1.00 93.94 273 ASP A N 1
ATOM 2192 C CA . ASP A 1 273 ? 3.440 -2.481 -28.023 1.00 93.94 273 ASP A CA 1
ATOM 2193 C C . ASP A 1 273 ? 2.224 -1.975 -27.227 1.00 93.94 273 ASP A C 1
ATOM 2195 O O . ASP A 1 273 ? 1.122 -1.869 -27.764 1.00 93.94 273 ASP A O 1
ATOM 2199 N N . ASP A 1 274 ? 2.420 -1.657 -25.940 1.00 97.38 274 ASP A N 1
ATOM 2200 C CA . ASP A 1 274 ? 1.404 -1.046 -25.074 1.00 97.38 274 ASP A CA 1
ATOM 2201 C C . ASP A 1 274 ? 0.730 0.173 -25.735 1.00 97.38 274 ASP A C 1
ATOM 2203 O O . ASP A 1 274 ? 1.336 0.904 -26.521 1.00 97.38 274 ASP A O 1
ATOM 2207 N N . GLU A 1 275 ? -0.539 0.423 -25.423 1.00 94.25 275 GLU A N 1
ATOM 2208 C CA . GLU A 1 275 ? -1.276 1.574 -25.958 1.00 94.25 275 GLU A CA 1
ATOM 2209 C C . GLU A 1 275 ? -0.650 2.919 -25.548 1.00 94.25 275 GLU A C 1
ATOM 2211 O O . GLU A 1 275 ? -0.628 3.871 -26.338 1.00 94.25 275 GLU A O 1
ATOM 2216 N N . ASP A 1 276 ? -0.074 2.980 -24.347 1.00 95.56 276 ASP A N 1
ATOM 2217 C CA . ASP A 1 276 ? 0.537 4.172 -23.788 1.00 95.56 276 ASP A CA 1
ATOM 2218 C C . ASP A 1 276 ? 1.980 4.341 -24.312 1.00 95.56 276 ASP A C 1
ATOM 2220 O O . ASP A 1 276 ? 2.817 3.445 -24.157 1.00 95.56 276 ASP A O 1
ATOM 2224 N N . PRO A 1 277 ? 2.311 5.478 -24.958 1.00 96.19 277 PRO A N 1
ATOM 2225 C CA . PRO A 1 277 ? 3.644 5.706 -25.509 1.00 96.19 277 PRO A CA 1
ATOM 2226 C C . PRO A 1 277 ? 4.784 5.655 -24.490 1.00 96.19 277 PRO A C 1
ATOM 2228 O O . PRO A 1 277 ? 5.858 5.163 -24.836 1.00 96.19 277 PRO A O 1
ATOM 2231 N N . GLU A 1 278 ? 4.556 6.132 -23.264 1.00 96.12 278 GLU A N 1
ATOM 2232 C CA . GLU A 1 278 ? 5.565 6.145 -22.201 1.00 96.12 278 GLU A CA 1
ATOM 2233 C C . GLU A 1 278 ? 5.847 4.712 -21.735 1.00 96.12 278 GLU A C 1
ATOM 2235 O O . GLU A 1 278 ? 7.004 4.325 -21.556 1.00 96.12 278 GLU A O 1
ATOM 2240 N N . VAL A 1 279 ? 4.798 3.886 -21.621 1.00 97.12 279 VAL A N 1
ATOM 2241 C CA . VAL A 1 279 ? 4.937 2.460 -21.285 1.00 97.12 279 VAL A CA 1
ATOM 2242 C C . VAL A 1 279 ? 5.742 1.724 -22.354 1.00 97.12 279 VAL A C 1
ATOM 2244 O O . VAL A 1 279 ? 6.658 0.981 -22.007 1.00 97.12 279 VAL A O 1
ATOM 2247 N N . ARG A 1 280 ? 5.476 1.966 -23.646 1.00 97.62 280 ARG A N 1
ATOM 2248 C CA . ARG A 1 280 ? 6.241 1.340 -24.743 1.00 97.62 280 ARG A CA 1
ATOM 2249 C C . ARG A 1 280 ? 7.722 1.690 -24.710 1.00 97.62 280 ARG A C 1
ATOM 2251 O O . ARG A 1 280 ? 8.563 0.824 -24.939 1.00 97.62 280 ARG A O 1
ATOM 2258 N N . GLU A 1 281 ? 8.044 2.968 -24.517 1.00 97.31 281 GLU A N 1
ATOM 2259 C CA . GLU A 1 281 ? 9.430 3.436 -24.445 1.00 97.31 281 GLU A CA 1
ATOM 2260 C C . GLU A 1 281 ? 10.146 2.776 -23.268 1.00 97.31 281 GLU A C 1
ATOM 2262 O O . GLU A 1 281 ? 11.160 2.102 -23.460 1.00 97.31 281 GLU A O 1
ATOM 2267 N N . ARG A 1 282 ? 9.538 2.838 -22.079 1.00 97.12 282 ARG A N 1
ATOM 2268 C CA . ARG A 1 282 ? 10.102 2.224 -20.879 1.00 97.12 282 ARG A CA 1
ATOM 2269 C C . ARG A 1 282 ? 10.245 0.708 -21.010 1.00 97.12 282 ARG A C 1
ATOM 2271 O O . ARG A 1 282 ? 11.247 0.163 -20.562 1.00 97.12 282 ARG A O 1
ATOM 2278 N N . ALA A 1 283 ? 9.293 0.006 -21.621 1.00 97.50 283 ALA A N 1
ATOM 2279 C CA . ALA A 1 283 ? 9.385 -1.442 -21.811 1.00 97.50 283 ALA A CA 1
ATOM 2280 C C . ALA A 1 283 ? 10.630 -1.831 -22.625 1.00 97.50 283 ALA A C 1
ATOM 2282 O O . ALA A 1 283 ? 11.343 -2.758 -22.241 1.00 97.50 283 ALA A O 1
ATOM 2283 N N . ARG A 1 284 ? 10.947 -1.083 -23.693 1.00 96.94 284 ARG A N 1
ATOM 2284 C CA . ARG A 1 284 ? 12.162 -1.310 -24.497 1.00 96.94 284 ARG A CA 1
ATOM 2285 C C . ARG A 1 284 ? 13.435 -1.067 -23.690 1.00 96.94 284 ARG A C 1
ATOM 2287 O O . ARG A 1 284 ? 14.304 -1.932 -23.681 1.00 96.94 284 ARG A O 1
ATOM 2294 N N . GLU A 1 285 ? 13.507 0.044 -22.954 1.00 95.69 285 GLU A N 1
ATOM 2295 C CA . GLU A 1 285 ? 14.644 0.342 -22.067 1.00 95.69 285 GLU A CA 1
ATOM 2296 C C . GLU A 1 285 ? 14.871 -0.781 -21.042 1.00 95.69 285 GLU A C 1
ATOM 2298 O O . GLU A 1 285 ? 15.998 -1.207 -20.793 1.00 95.69 285 GLU A O 1
ATOM 2303 N N . VAL A 1 286 ? 13.791 -1.294 -20.441 1.00 96.31 286 VAL A N 1
ATOM 2304 C CA . VAL A 1 286 ? 13.882 -2.378 -19.457 1.00 96.31 286 VAL A CA 1
ATOM 2305 C C . VAL A 1 286 ? 14.338 -3.686 -20.101 1.00 96.31 286 VAL A C 1
ATOM 2307 O O . VAL A 1 286 ? 15.141 -4.390 -19.492 1.00 96.31 286 VAL A O 1
ATOM 2310 N N . LEU A 1 287 ? 13.896 -4.011 -21.317 1.00 95.62 287 LEU A N 1
ATOM 2311 C CA . LEU A 1 287 ? 14.376 -5.201 -22.028 1.00 95.62 287 LEU A CA 1
ATOM 2312 C C . LEU A 1 287 ? 15.873 -5.146 -22.313 1.00 95.62 287 LEU A C 1
ATOM 2314 O O . LEU A 1 287 ? 16.557 -6.145 -22.089 1.00 95.62 287 LEU A O 1
ATOM 2318 N N . GLU A 1 288 ? 16.391 -3.996 -22.746 1.00 93.81 288 GLU A N 1
ATOM 2319 C CA . GLU A 1 288 ? 17.833 -3.799 -22.937 1.00 93.81 288 GLU A CA 1
ATOM 2320 C C . GLU A 1 288 ? 18.584 -4.045 -21.617 1.00 93.81 288 GLU A C 1
ATOM 2322 O O . GLU A 1 288 ? 19.494 -4.873 -21.552 1.00 93.81 288 GLU A O 1
ATOM 2327 N N . LEU A 1 289 ? 18.115 -3.441 -20.518 1.00 92.94 289 LEU A N 1
ATOM 2328 C CA . LEU A 1 289 ? 18.711 -3.607 -19.186 1.00 92.94 289 LEU A CA 1
ATOM 2329 C C . LEU A 1 289 ? 18.671 -5.047 -18.649 1.00 92.94 289 LEU A C 1
ATOM 2331 O O . LEU A 1 289 ? 19.545 -5.427 -17.863 1.00 92.94 289 LEU A O 1
ATOM 2335 N N . LEU A 1 290 ? 17.636 -5.822 -18.985 1.00 89.75 290 LEU A N 1
ATOM 2336 C CA . LEU A 1 290 ? 17.491 -7.216 -18.555 1.00 89.75 290 LEU A CA 1
ATOM 2337 C C . LEU A 1 290 ? 18.296 -8.178 -19.436 1.00 89.75 290 LEU A C 1
ATOM 2339 O O . LEU A 1 290 ? 18.808 -9.169 -18.914 1.00 89.75 290 LEU A O 1
ATOM 2343 N N . SER A 1 291 ? 18.443 -7.870 -20.727 1.00 80.25 291 SER A N 1
ATOM 2344 C CA . SER A 1 291 ? 19.217 -8.667 -21.690 1.00 80.25 291 SER A CA 1
ATOM 2345 C C . SER A 1 291 ? 20.718 -8.613 -21.405 1.00 80.25 291 SER A C 1
ATOM 2347 O O . SER A 1 291 ? 21.397 -9.631 -21.500 1.00 80.25 291 SER A O 1
ATOM 2349 N N . ASP A 1 292 ? 21.219 -7.465 -20.945 1.00 70.25 292 ASP A N 1
ATOM 2350 C CA . ASP A 1 292 ? 22.626 -7.274 -20.561 1.00 70.25 292 ASP A CA 1
ATOM 2351 C C . ASP A 1 292 ? 23.035 -8.020 -19.271 1.00 70.25 292 ASP A C 1
ATOM 2353 O O . ASP A 1 292 ? 24.197 -7.979 -18.859 1.00 70.25 292 ASP A O 1
ATOM 2357 N N . ARG A 1 293 ? 22.084 -8.668 -18.580 1.00 62.22 293 ARG A N 1
ATOM 2358 C CA . ARG A 1 293 ? 22.280 -9.313 -17.266 1.00 62.22 293 ARG A CA 1
ATOM 2359 C C . ARG A 1 293 ? 22.075 -10.835 -17.274 1.00 62.22 293 ARG A C 1
ATOM 2361 O O . ARG A 1 293 ? 21.988 -11.421 -16.190 1.00 62.22 293 ARG A O 1
ATOM 2368 N N . VAL A 1 294 ? 21.988 -11.449 -18.457 1.00 52.69 294 VAL A N 1
ATOM 2369 C CA . VAL A 1 294 ? 21.901 -12.909 -18.687 1.00 52.69 294 VAL A CA 1
ATOM 2370 C C . VAL A 1 294 ? 23.296 -13.518 -18.804 1.00 52.69 294 VAL A C 1
ATOM 2372 O O . VAL A 1 294 ? 23.500 -14.601 -18.211 1.00 52.69 294 VAL A O 1
#

Secondary structure (DSSP, 8-state):
-PPP-----------TTEEEEEEEEEEEETTEEEEEEEEEEEETTEEEEEEEEEEEEB-TT--B---HHHHEEEEEEEEPHHHHHHHHHHHHHTTHHHHTTTTT-GGG--TTSSEEEE-TT--EE----TTBPPEEEEEEESSTT-SPEEEEEESSPPPP-S---TTT-HHHHHHHTTHHHHHH--SB--TT--HHHHHHHHHHHHHHTT-TTTHHHHHHHHHHHHHHT-GGGHHHHHHHTT-SSHHHHHHHHHHHHHHT-GGGHHHHHTTTT-SSHHHHHHHHHHHHHHHTT-

Foldseek 3Di:
DDDDPPDPPPPDDFPLQWKKKWKWWWADDPFKTKIKIWIWTGHHQWIKIKIWMAMFGADPVRDTPDDLLRRIFIFMDIDGSVLSNVLVVLVVVVVLVCLVVVAPFVVDDDQVQADPDADPVRGGFHDAQPRIGWIKIWMAHDPDDPGDIGIGTHRDADQDDDDDDCPPHSVNVSVVSCVVCRVVPPPRGPVPCPSQVSLVVVLVVCSVVSPGPCVVSLLSSLLSLLVSLDPVCLVVLLVQCPPPDVSSVLSSLSSCLSNLALVCLVSLVVCCVPPDPVSNVSSVVSNVSNVVRD

Radius of gyration: 21.33 Å; chains: 1; bounding box: 74×37×58 Å